Protein AF-A0A554RTR6-F1 (afdb_monomer_lite)

InterPro domains:
  IPR002724 Pyruvoyl-dependent arginine decarboxylase [PF01862] (98-242)
  IPR002724 Pyruvoyl-dependent arginine decarboxylase [SFLDG01170] (98-243)
  IPR016104 Pyruvoyl-dependent histidine/arginine decarboxylase [SSF56271] (100-241)
  IPR016105 Pyruvoyl-dependent histidine/arginine decarboxylase, 3-layer sandwich domain [G3DSA:3.50.20.10] (92-244)

Foldseek 3Di:
DDDDDDDDDDDDDPDDDPDDDPDDDDDDDDDDDDDDDDDDDDDDDDDDDDDDDDDDDDDDDDDDDDDDDDDDDDDPDDPPPPPPDPPPPPDPPPAFEKEKEKFKAFDQDQVRRVLRRCVQQLRNQEDEDADDWWFDARHHYYHDSDHDPDDRHWHWYKHKAKFKDFDAFFKKKKKKKKFADNHHGIGIDIDIDRDPVVNVVCRVVVRVVVCVVVVHDRDDMDMDMDMDGDHPTMMMIMIMITGDTGGPPDPPD

pLDDT: mean 73.47, std 29.2, range [25.59, 98.88]

Structure (mmCIF, N/CA/C/O backbone):
data_AF-A0A554RTR6-F1
#
_entry.id   AF-A0A554RTR6-F1
#
loop_
_atom_site.group_PDB
_atom_site.id
_atom_site.type_symbol
_atom_site.label_atom_id
_atom_site.label_alt_id
_atom_site.label_comp_id
_atom_site.label_asym_id
_atom_site.label_entity_id
_atom_site.label_seq_id
_atom_site.pdbx_PDB_ins_code
_atom_site.Cartn_x
_atom_site.Cartn_y
_atom_site.Cartn_z
_atom_site.occupancy
_atom_site.B_iso_or_equiv
_atom_site.auth_seq_id
_atom_site.auth_comp_id
_atom_site.auth_asym_id
_atom_site.auth_atom_id
_atom_site.pdbx_PDB_model_num
ATOM 1 N N . MET A 1 1 ? -5.888 40.098 37.944 1.00 41.03 1 MET A N 1
ATOM 2 C CA . MET A 1 1 ? -5.646 40.123 36.483 1.00 41.03 1 MET A CA 1
ATOM 3 C C . MET A 1 1 ? -4.413 39.282 36.191 1.00 41.03 1 MET A C 1
ATOM 5 O O . MET A 1 1 ? -3.303 39.773 36.325 1.00 41.03 1 MET A O 1
ATOM 9 N N . THR A 1 2 ? -4.596 38.010 35.855 1.00 37.06 2 THR A N 1
ATOM 10 C CA . THR A 1 2 ? -3.507 37.052 35.604 1.00 37.06 2 THR A CA 1
ATOM 11 C C . THR A 1 2 ? -3.731 36.467 34.213 1.00 37.06 2 THR A C 1
ATOM 13 O O . THR A 1 2 ? -4.733 35.801 33.975 1.00 37.06 2 THR A O 1
ATOM 16 N N . ARG A 1 3 ? -2.851 36.805 33.262 1.00 37.75 3 ARG A N 1
ATOM 17 C CA . ARG A 1 3 ? -2.905 36.328 31.871 1.00 37.75 3 ARG A CA 1
ATOM 18 C C . ARG A 1 3 ? -2.221 34.959 31.770 1.00 37.75 3 ARG A C 1
ATOM 20 O O . ARG A 1 3 ? -1.052 34.843 32.121 1.00 37.75 3 ARG A O 1
ATOM 27 N N . GLN A 1 4 ? -2.935 33.954 31.265 1.00 40.50 4 GLN A N 1
ATOM 28 C CA . GLN A 1 4 ? -2.358 32.702 30.754 1.00 40.50 4 GLN A CA 1
ATOM 29 C C . GLN A 1 4 ? -1.623 32.951 29.424 1.00 40.50 4 GLN A C 1
ATOM 31 O O . GLN A 1 4 ? -2.089 33.776 28.632 1.00 40.50 4 GLN A O 1
ATOM 36 N N . PRO A 1 5 ? -0.541 32.216 29.107 1.00 45.12 5 PRO A N 1
ATOM 37 C CA . PRO A 1 5 ? -0.027 32.153 27.749 1.00 45.12 5 PRO A CA 1
ATOM 38 C C . PRO A 1 5 ? -0.692 31.011 26.962 1.00 45.12 5 PRO A C 1
ATOM 40 O O . PRO A 1 5 ? -0.840 29.890 27.445 1.00 45.12 5 PRO A O 1
ATOM 43 N N . ALA A 1 6 ? -1.079 31.323 25.726 1.00 37.66 6 ALA A N 1
ATOM 44 C CA . ALA A 1 6 ? -1.647 30.399 24.754 1.00 37.66 6 ALA A CA 1
ATOM 45 C C . ALA A 1 6 ? -0.601 29.384 24.256 1.00 37.66 6 ALA A C 1
ATOM 47 O O . ALA A 1 6 ? 0.499 29.764 23.844 1.00 37.66 6 ALA A O 1
ATOM 48 N N . SER A 1 7 ? -0.957 28.098 24.247 1.00 37.44 7 SER A N 1
ATOM 49 C CA . SER A 1 7 ? -0.169 27.034 23.628 1.00 37.44 7 SER A CA 1
ATOM 50 C C . SER A 1 7 ? -0.349 27.060 22.105 1.00 37.44 7 SER A C 1
ATOM 52 O O . SER A 1 7 ? -1.454 26.975 21.573 1.00 37.44 7 SER A O 1
ATOM 54 N N . ARG A 1 8 ? 0.760 27.203 21.373 1.00 37.41 8 ARG A N 1
ATOM 55 C CA . ARG A 1 8 ? 0.796 27.058 19.912 1.00 37.41 8 ARG A CA 1
ATOM 56 C C . ARG A 1 8 ? 0.922 25.577 19.560 1.00 37.41 8 ARG A C 1
ATOM 58 O O . ARG A 1 8 ? 1.978 24.987 19.770 1.00 37.41 8 ARG A O 1
ATOM 65 N N . VAL A 1 9 ? -0.128 25.003 18.980 1.00 32.75 9 VAL A N 1
ATOM 66 C CA . VAL A 1 9 ? -0.069 23.701 18.303 1.00 32.75 9 VAL A CA 1
ATOM 67 C C . VAL A 1 9 ? 0.748 23.873 17.019 1.00 32.75 9 VAL A C 1
ATOM 69 O O . VAL A 1 9 ? 0.386 24.662 16.147 1.00 32.75 9 VAL A O 1
ATOM 72 N N . ARG A 1 10 ? 1.886 23.178 16.909 1.00 30.97 10 ARG A N 1
ATOM 73 C CA . ARG A 1 10 ? 2.650 23.075 15.658 1.00 30.97 10 ARG A CA 1
ATOM 74 C C . ARG A 1 10 ? 2.125 21.877 14.870 1.00 30.97 10 ARG A C 1
ATOM 76 O O . ARG A 1 10 ? 2.215 20.751 15.346 1.00 30.97 10 ARG A O 1
ATOM 83 N N . ALA A 1 11 ? 1.602 22.130 13.674 1.00 28.67 11 ALA A N 1
ATOM 84 C CA . ALA A 1 11 ? 1.279 21.089 12.708 1.00 28.67 11 ALA A CA 1
ATOM 85 C C . ALA A 1 11 ? 2.569 20.367 12.278 1.00 28.67 11 ALA A C 1
ATOM 87 O O . ALA A 1 11 ? 3.514 20.999 11.801 1.00 28.67 11 ALA A O 1
ATOM 88 N N . ILE A 1 12 ? 2.615 19.050 12.478 1.00 30.28 12 ILE A N 1
ATOM 89 C CA . ILE A 1 12 ? 3.683 18.179 11.983 1.00 30.28 12 ILE A CA 1
ATOM 90 C C . ILE A 1 12 ? 3.339 17.847 10.529 1.00 30.28 12 ILE A C 1
ATOM 92 O O . ILE A 1 12 ? 2.391 17.118 10.257 1.00 30.28 12 ILE A O 1
ATOM 96 N N . SER A 1 13 ? 4.084 18.429 9.591 1.00 25.59 13 SER A N 1
ATOM 97 C CA . SER A 1 13 ? 4.008 18.086 8.170 1.00 25.59 13 SER A CA 1
ATOM 98 C C . SER A 1 13 ? 4.818 16.809 7.931 1.00 25.59 13 SER A C 1
ATOM 100 O O . SER A 1 13 ? 6.044 16.824 8.040 1.00 25.59 13 SER A O 1
ATOM 102 N N . VAL A 1 14 ? 4.137 15.704 7.619 1.00 31.41 14 VAL A N 1
ATOM 103 C CA . VAL A 1 14 ? 4.771 14.491 7.086 1.00 31.41 14 VAL A CA 1
ATOM 104 C C . VAL A 1 14 ? 5.011 14.743 5.597 1.00 31.41 14 VAL A C 1
ATOM 106 O O . VAL A 1 14 ? 4.093 14.675 4.785 1.00 31.41 14 VAL A O 1
ATOM 109 N N . ARG A 1 15 ? 6.235 15.141 5.236 1.00 30.83 15 ARG A N 1
ATOM 110 C CA . ARG A 1 15 ? 6.656 15.239 3.832 1.00 30.83 15 ARG A CA 1
ATOM 111 C C . ARG A 1 15 ? 6.938 13.834 3.304 1.00 30.83 15 ARG A C 1
ATOM 113 O O . ARG A 1 15 ? 7.879 13.198 3.774 1.00 30.83 15 ARG A O 1
ATOM 120 N N . ALA A 1 16 ? 6.180 13.412 2.292 1.00 31.70 16 ALA A N 1
ATOM 121 C CA . ALA A 1 16 ? 6.563 12.331 1.393 1.00 31.70 16 ALA A CA 1
ATOM 122 C C . ALA A 1 16 ? 7.949 12.647 0.809 1.00 31.70 16 ALA A C 1
ATOM 124 O O . ALA A 1 16 ? 8.157 13.694 0.188 1.00 31.70 16 ALA A O 1
ATOM 125 N N . ARG A 1 17 ? 8.924 11.781 1.082 1.00 34.00 17 ARG A N 1
ATOM 126 C CA . ARG A 1 17 ? 10.302 11.935 0.620 1.00 34.00 17 ARG A CA 1
ATOM 127 C C . ARG A 1 17 ? 10.482 11.074 -0.626 1.00 34.00 17 ARG A C 1
ATOM 129 O O . ARG A 1 17 ? 10.994 9.970 -0.553 1.00 34.00 17 ARG A O 1
ATOM 136 N N . MET A 1 18 ? 10.046 11.603 -1.762 1.00 40.12 18 MET A N 1
ATOM 137 C CA . MET A 1 18 ? 10.433 11.105 -3.078 1.00 40.12 18 MET A CA 1
ATOM 138 C C . MET A 1 18 ? 11.690 11.881 -3.494 1.00 40.12 18 MET A C 1
ATOM 140 O O . MET A 1 18 ? 11.571 13.019 -3.932 1.00 40.12 18 MET A O 1
ATOM 144 N N . LEU A 1 19 ? 12.885 11.324 -3.261 1.00 34.75 19 LEU A N 1
ATOM 145 C CA . LEU A 1 19 ? 14.144 11.799 -3.854 1.00 34.75 19 LEU A CA 1
ATOM 146 C C . LEU A 1 19 ? 15.130 10.630 -4.009 1.00 34.75 19 LEU A C 1
ATOM 148 O O . LEU A 1 19 ? 15.639 10.104 -3.022 1.00 34.75 19 LEU A O 1
ATOM 152 N N . GLU A 1 20 ? 15.337 10.269 -5.275 1.00 38.53 20 GLU A N 1
ATOM 153 C CA . GLU A 1 20 ? 16.545 9.756 -5.936 1.00 38.53 20 GLU A CA 1
ATOM 154 C C . GLU A 1 20 ? 17.729 9.342 -5.039 1.00 38.53 20 GLU A C 1
ATOM 156 O O . GLU A 1 20 ? 18.370 10.174 -4.393 1.00 38.53 20 GLU A O 1
ATOM 161 N N . SER A 1 21 ? 18.120 8.066 -5.112 1.00 32.62 21 SER A N 1
ATOM 162 C CA . SER A 1 21 ? 19.440 7.602 -4.676 1.00 32.62 21 SER A CA 1
ATOM 163 C C . SER A 1 21 ? 20.258 7.109 -5.869 1.00 32.62 21 SER A C 1
ATOM 165 O O . SER A 1 21 ? 20.323 5.916 -6.154 1.00 32.62 21 SER A O 1
ATOM 167 N N . SER A 1 22 ? 20.937 8.040 -6.539 1.00 37.12 22 SER A N 1
ATOM 168 C CA . SER A 1 22 ? 22.108 7.729 -7.361 1.00 37.12 22 SER A CA 1
ATOM 169 C C . SER A 1 22 ? 23.261 7.355 -6.427 1.00 37.12 22 SER A C 1
ATOM 171 O O . SER A 1 22 ? 23.880 8.222 -5.808 1.00 37.12 22 SER A O 1
ATOM 173 N N . SER A 1 23 ? 23.539 6.061 -6.275 1.00 32.44 23 SER A N 1
ATOM 174 C C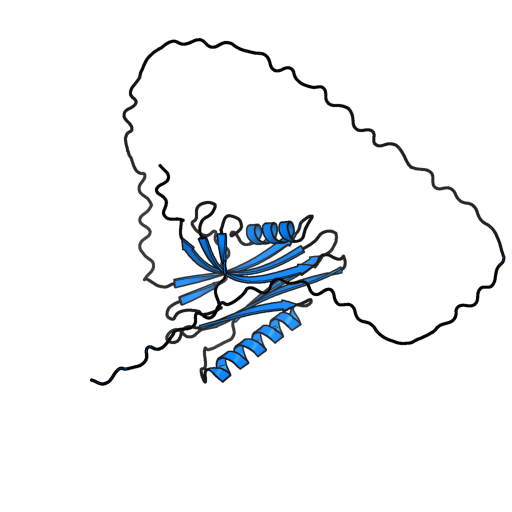A . SER A 1 23 ? 24.661 5.577 -5.470 1.00 32.44 23 SER A CA 1
ATOM 175 C C . SER A 1 23 ? 25.968 5.638 -6.264 1.00 32.44 23 SER A C 1
ATOM 177 O O . SER A 1 23 ? 26.305 4.735 -7.029 1.00 32.44 23 SER A O 1
ATOM 179 N N . THR A 1 24 ? 26.734 6.705 -6.050 1.00 34.12 24 THR A N 1
ATOM 180 C CA . THR A 1 24 ? 28.136 6.815 -6.469 1.00 34.12 24 THR A CA 1
ATOM 181 C C . THR A 1 24 ? 29.025 6.144 -5.419 1.00 34.12 24 THR A C 1
ATOM 183 O O . THR A 1 24 ? 29.451 6.782 -4.456 1.00 34.12 24 THR A O 1
ATOM 186 N N . THR A 1 25 ? 29.342 4.860 -5.587 1.00 33.16 25 THR A N 1
ATOM 187 C CA . THR A 1 25 ? 30.353 4.198 -4.747 1.00 33.16 25 THR A CA 1
ATOM 188 C C . THR A 1 25 ? 31.741 4.426 -5.337 1.00 33.16 25 THR A C 1
ATOM 190 O O . THR A 1 25 ? 32.136 3.836 -6.339 1.00 33.16 25 THR A O 1
ATOM 193 N N . ARG A 1 26 ? 32.501 5.308 -4.685 1.00 31.23 26 ARG A N 1
ATOM 194 C CA . ARG A 1 26 ? 33.927 5.540 -4.922 1.00 31.23 26 ARG A CA 1
ATOM 195 C C . ARG A 1 26 ? 34.727 4.536 -4.090 1.00 31.23 26 ARG A C 1
ATOM 197 O O . ARG A 1 26 ? 35.015 4.804 -2.928 1.00 31.23 26 ARG A O 1
ATOM 204 N N . ALA A 1 27 ? 35.105 3.404 -4.678 1.00 32.84 27 ALA A N 1
ATOM 205 C CA . ALA A 1 27 ? 36.120 2.520 -4.107 1.00 32.84 27 ALA A CA 1
ATOM 206 C C . ALA A 1 27 ? 37.500 2.868 -4.688 1.00 32.84 27 ALA A C 1
ATOM 208 O O . ALA A 1 27 ? 37.679 3.013 -5.897 1.00 32.84 27 ALA A O 1
ATOM 209 N N . ARG A 1 28 ? 38.466 3.074 -3.790 1.00 30.72 28 ARG A N 1
ATOM 210 C CA . ARG A 1 28 ? 39.882 3.296 -4.085 1.00 30.72 28 ARG A CA 1
ATOM 211 C C . ARG A 1 28 ? 40.561 1.964 -4.410 1.00 30.72 28 ARG A C 1
ATOM 213 O O . ARG A 1 28 ? 40.380 1.019 -3.660 1.00 30.72 28 ARG A O 1
ATOM 220 N N . GLY A 1 29 ? 41.444 2.004 -5.408 1.00 27.73 29 GLY A N 1
ATOM 221 C CA . GLY A 1 29 ? 42.688 1.232 -5.445 1.00 27.73 29 GLY A CA 1
ATOM 222 C C . GLY A 1 29 ? 42.581 -0.210 -5.925 1.00 27.73 29 GLY A C 1
ATOM 223 O O . GLY A 1 29 ? 42.389 -1.096 -5.115 1.00 27.73 29 GLY A O 1
ATOM 224 N N . ASP A 1 30 ? 42.815 -0.425 -7.220 1.00 30.55 30 ASP A N 1
ATOM 225 C CA . ASP A 1 30 ? 43.897 -1.315 -7.650 1.00 30.55 30 ASP A CA 1
ATOM 226 C C . ASP A 1 30 ? 44.304 -0.995 -9.092 1.00 30.55 30 ASP A C 1
ATOM 228 O O . ASP A 1 30 ? 43.507 -0.969 -10.029 1.00 30.55 30 ASP A O 1
ATOM 232 N N . VAL A 1 31 ? 45.583 -0.658 -9.244 1.00 30.30 31 VAL A N 1
ATOM 233 C CA . VAL A 1 31 ? 46.218 -0.298 -10.510 1.00 30.30 31 VAL A CA 1
ATOM 234 C C . VAL A 1 31 ? 46.720 -1.587 -11.150 1.00 30.30 31 VAL A C 1
ATOM 236 O O . VAL A 1 31 ? 47.841 -2.013 -10.885 1.00 30.30 31 VAL A O 1
ATOM 239 N N . ILE A 1 32 ? 45.920 -2.195 -12.025 1.00 31.55 32 ILE A N 1
ATOM 240 C CA . ILE A 1 32 ? 46.440 -3.195 -12.964 1.00 31.55 32 ILE A CA 1
ATOM 241 C C . ILE A 1 32 ? 46.859 -2.469 -14.242 1.00 31.55 32 ILE A C 1
ATOM 243 O O . ILE A 1 32 ? 46.044 -2.048 -15.062 1.00 31.55 32 ILE A O 1
ATOM 247 N N . ARG A 1 33 ? 48.177 -2.299 -14.383 1.00 30.86 33 ARG A N 1
ATOM 248 C CA . ARG A 1 33 ? 48.838 -1.890 -15.625 1.00 30.86 33 ARG A CA 1
ATOM 249 C C . ARG A 1 33 ? 48.637 -2.987 -16.673 1.00 30.86 33 ARG A C 1
ATOM 251 O O . ARG A 1 33 ? 49.228 -4.052 -16.535 1.00 30.86 33 ARG A O 1
ATOM 258 N N . TYR A 1 34 ? 47.905 -2.704 -17.747 1.00 29.95 34 TYR A N 1
ATOM 259 C CA . TYR A 1 34 ? 48.084 -3.438 -19.000 1.00 29.95 34 TYR A CA 1
ATOM 260 C C . TYR A 1 34 ? 49.020 -2.647 -19.908 1.00 29.95 34 TYR A C 1
ATOM 262 O O . TYR A 1 34 ? 48.714 -1.549 -20.374 1.00 29.95 34 TYR A O 1
ATOM 270 N N . LEU A 1 35 ? 50.213 -3.214 -20.074 1.00 33.25 35 LEU A N 1
ATOM 271 C CA . LEU A 1 35 ? 51.227 -2.785 -21.021 1.00 33.25 35 LEU A CA 1
ATOM 272 C C . LEU A 1 35 ? 50.689 -2.930 -22.448 1.00 33.25 35 LEU A C 1
ATOM 274 O O . LEU A 1 35 ? 50.055 -3.919 -22.805 1.00 33.25 35 LEU A O 1
ATOM 278 N N . ARG A 1 36 ? 50.963 -1.904 -23.248 1.00 30.52 36 ARG A N 1
ATOM 279 C CA . ARG A 1 36 ? 50.732 -1.846 -24.688 1.00 30.52 36 ARG A CA 1
ATOM 280 C C . ARG A 1 36 ? 51.870 -2.612 -25.367 1.00 30.52 36 ARG A C 1
ATOM 282 O O . ARG A 1 36 ? 53.020 -2.217 -25.195 1.00 30.52 36 ARG A O 1
ATOM 289 N N . ASP A 1 37 ? 51.554 -3.626 -26.163 1.00 32.06 37 ASP A N 1
ATOM 290 C CA . ASP A 1 37 ? 52.467 -4.173 -27.173 1.00 32.06 37 ASP A CA 1
ATOM 291 C C . ASP A 1 37 ? 51.738 -4.201 -28.531 1.00 32.06 37 ASP A C 1
ATOM 293 O O . ASP A 1 37 ? 50.618 -4.719 -28.602 1.00 32.06 37 ASP A O 1
ATOM 297 N N . PRO A 1 38 ? 52.278 -3.573 -29.594 1.00 41.41 38 PRO A N 1
ATOM 298 C CA . PRO A 1 38 ? 51.692 -3.606 -30.923 1.00 41.41 38 PRO A CA 1
ATOM 299 C C . PRO A 1 38 ? 52.341 -4.700 -31.782 1.00 41.41 38 PRO A C 1
ATOM 301 O O . PRO A 1 38 ? 53.558 -4.692 -31.939 1.00 41.41 38 PRO A O 1
ATOM 304 N N . ARG A 1 39 ? 51.530 -5.543 -32.445 1.00 32.34 39 ARG A N 1
ATOM 305 C CA . ARG A 1 39 ? 51.664 -5.996 -33.857 1.00 32.34 39 ARG A CA 1
ATOM 306 C C . ARG A 1 39 ? 50.855 -7.268 -34.137 1.00 32.34 39 ARG A C 1
ATOM 308 O O . ARG A 1 39 ? 50.647 -8.093 -33.259 1.00 32.34 39 ARG A O 1
ATOM 315 N N . SER A 1 40 ? 50.543 -7.424 -35.429 1.00 34.50 40 SER A N 1
ATOM 316 C CA . SER A 1 40 ? 49.820 -8.506 -36.127 1.00 34.50 40 SER A CA 1
ATOM 317 C C . SER A 1 40 ? 48.297 -8.461 -35.934 1.00 34.50 40 SER A C 1
ATOM 319 O O . SER A 1 40 ? 47.820 -8.329 -34.821 1.00 34.50 40 SER A O 1
ATOM 321 N N . GLY A 1 41 ? 47.449 -8.458 -36.961 1.00 28.89 41 GLY A N 1
ATOM 322 C CA . GLY A 1 41 ? 47.616 -8.840 -38.363 1.00 28.89 41 GLY A CA 1
ATOM 323 C C . GLY A 1 41 ? 46.530 -9.869 -38.691 1.00 28.89 41 GLY A C 1
ATOM 324 O O . GLY A 1 41 ? 46.484 -10.900 -38.039 1.00 28.89 41 GLY A O 1
ATOM 325 N N . ASP A 1 42 ? 45.691 -9.554 -39.681 1.00 31.42 42 ASP A N 1
ATOM 326 C CA . ASP A 1 42 ? 44.645 -10.381 -40.311 1.00 31.42 42 ASP A CA 1
ATOM 327 C C . ASP A 1 42 ? 43.384 -10.784 -39.521 1.00 31.42 42 ASP A C 1
ATOM 329 O O . ASP A 1 42 ? 43.380 -11.638 -38.642 1.00 31.42 42 ASP A O 1
ATOM 333 N N . SER A 1 43 ? 42.219 -10.313 -39.981 1.00 33.50 43 SER A N 1
ATOM 334 C CA . SER A 1 43 ? 41.447 -11.055 -40.997 1.00 33.50 43 SER A CA 1
ATOM 335 C C . SER A 1 43 ? 40.080 -10.411 -41.266 1.00 33.50 43 SER A C 1
ATOM 337 O O . SER A 1 43 ? 39.419 -9.840 -40.400 1.00 33.50 43 SER A O 1
ATOM 339 N N . ALA A 1 44 ? 39.674 -10.489 -42.529 1.00 33.59 44 ALA A N 1
ATOM 340 C CA . ALA A 1 44 ? 38.390 -10.055 -43.045 1.00 33.59 44 ALA A CA 1
ATOM 341 C C . ALA A 1 44 ? 37.230 -10.933 -42.548 1.00 33.59 44 ALA A C 1
ATOM 343 O O . ALA A 1 44 ? 37.345 -12.153 -42.530 1.00 33.59 44 ALA A O 1
ATOM 344 N N . SER A 1 45 ? 36.054 -10.342 -42.324 1.00 35.16 45 SER A N 1
ATOM 345 C CA . SER A 1 45 ? 34.802 -10.907 -42.847 1.00 35.16 45 SER A CA 1
ATOM 346 C C . SER A 1 45 ? 33.656 -9.895 -42.793 1.00 35.16 45 SER A C 1
ATOM 348 O O . SER A 1 45 ? 33.501 -9.094 -41.878 1.00 35.16 45 SER A O 1
ATOM 350 N N . ARG A 1 46 ? 32.885 -9.917 -43.877 1.00 32.78 46 ARG A N 1
ATOM 351 C CA . ARG A 1 46 ? 31.705 -9.106 -44.159 1.00 32.78 46 ARG A CA 1
ATOM 352 C C . ARG A 1 46 ? 30.541 -9.517 -43.254 1.00 32.78 46 ARG A C 1
ATOM 354 O O . ARG A 1 46 ? 30.271 -10.706 -43.133 1.00 32.78 46 ARG A O 1
ATOM 361 N N . CYS A 1 47 ? 29.730 -8.555 -42.822 1.00 27.97 47 CYS A N 1
ATOM 362 C CA . CYS A 1 47 ? 28.294 -8.789 -42.675 1.00 27.97 47 CYS A CA 1
ATOM 363 C C . CYS A 1 47 ? 27.522 -7.609 -43.270 1.00 27.97 47 CYS A C 1
ATOM 365 O O . CYS A 1 47 ? 27.485 -6.508 -42.729 1.00 27.97 47 CYS A O 1
ATOM 367 N N . ALA A 1 48 ? 26.960 -7.850 -44.452 1.00 32.38 48 ALA A N 1
ATOM 368 C CA . ALA A 1 48 ? 26.026 -6.968 -45.123 1.00 32.38 48 ALA A CA 1
ATOM 369 C C . ALA A 1 48 ? 24.608 -7.323 -44.668 1.00 32.38 48 ALA A C 1
ATOM 371 O O . ALA A 1 48 ? 24.177 -8.454 -44.902 1.00 32.38 48 ALA A O 1
ATOM 372 N N . ARG A 1 49 ? 23.893 -6.363 -44.064 1.00 33.88 49 ARG A N 1
ATOM 373 C CA . ARG A 1 49 ? 22.428 -6.190 -44.159 1.00 33.88 49 ARG A CA 1
ATOM 374 C C . ARG A 1 49 ? 21.965 -4.979 -43.332 1.00 33.88 49 ARG A C 1
ATOM 376 O O . ARG A 1 49 ? 21.412 -5.116 -42.252 1.00 33.88 49 ARG A O 1
ATOM 383 N N . CYS A 1 50 ? 22.146 -3.783 -43.889 1.00 27.92 50 CYS A N 1
ATOM 384 C CA . CYS A 1 50 ? 21.281 -2.639 -43.592 1.00 27.92 50 CYS A CA 1
ATOM 385 C C . CYS A 1 50 ? 20.378 -2.454 -44.813 1.00 27.92 50 CYS A C 1
ATOM 387 O O . CYS A 1 50 ? 20.826 -1.940 -45.835 1.00 27.92 50 CYS A O 1
ATOM 389 N N . SER A 1 51 ? 19.141 -2.947 -44.732 1.00 39.03 51 SER A N 1
ATOM 390 C CA . SER A 1 51 ? 18.106 -2.690 -45.734 1.00 39.03 51 SER A CA 1
ATOM 391 C C . SER A 1 51 ? 17.070 -1.742 -45.147 1.00 39.03 51 SER A C 1
ATOM 393 O O . SER A 1 51 ? 16.715 -1.831 -43.975 1.00 39.03 51 SER A O 1
ATOM 395 N N . ALA A 1 52 ? 16.670 -0.796 -45.983 1.00 35.56 52 ALA A N 1
ATOM 396 C CA . ALA A 1 52 ? 16.005 0.449 -45.666 1.00 35.56 52 ALA A CA 1
ATOM 397 C C . ALA A 1 52 ? 14.594 0.285 -45.081 1.00 35.56 52 ALA A C 1
ATOM 399 O O . ALA A 1 52 ? 13.746 -0.383 -45.669 1.00 35.56 52 ALA A O 1
ATOM 400 N N . TYR A 1 53 ? 14.310 1.007 -43.995 1.00 31.00 53 TYR A N 1
ATOM 401 C CA . TYR A 1 53 ? 12.947 1.347 -43.593 1.00 31.00 53 TYR A CA 1
ATOM 402 C C . TYR A 1 53 ? 12.631 2.766 -44.080 1.00 31.00 53 TYR A C 1
ATOM 404 O O . TYR A 1 53 ? 13.295 3.733 -43.703 1.00 31.00 53 TYR A O 1
ATOM 412 N N . ARG A 1 54 ? 11.640 2.877 -44.969 1.00 37.59 54 ARG A N 1
ATOM 413 C CA . ARG A 1 54 ? 11.169 4.122 -45.589 1.00 37.59 54 ARG A CA 1
ATOM 414 C C . ARG A 1 54 ? 9.710 4.313 -45.155 1.00 37.59 54 ARG A C 1
ATOM 416 O O . ARG A 1 54 ? 8.888 3.496 -45.558 1.00 37.59 54 ARG A O 1
ATOM 423 N N . PRO A 1 55 ? 9.351 5.326 -44.352 1.00 37.09 55 PRO A N 1
ATOM 424 C CA . PRO A 1 55 ? 7.946 5.565 -44.051 1.00 37.09 55 PRO A CA 1
ATOM 425 C C . PRO A 1 55 ? 7.282 6.336 -45.201 1.00 37.09 55 PRO A C 1
ATOM 427 O O . PRO A 1 55 ? 7.759 7.390 -45.632 1.00 37.09 55 PRO A O 1
ATOM 430 N N . GLU A 1 56 ? 6.183 5.783 -45.711 1.00 33.84 56 GLU A N 1
ATOM 431 C CA . GLU A 1 56 ? 5.323 6.401 -46.718 1.00 33.84 56 GLU A CA 1
ATOM 432 C C . GLU A 1 56 ? 4.596 7.629 -46.151 1.00 33.84 56 GLU A C 1
ATOM 434 O O . GLU A 1 56 ? 4.067 7.626 -45.037 1.00 33.84 56 GLU A O 1
ATOM 439 N N . ARG A 1 57 ? 4.564 8.700 -46.950 1.00 37.03 57 ARG A N 1
ATOM 440 C CA . ARG A 1 57 ? 3.807 9.927 -46.683 1.00 37.03 57 ARG A CA 1
ATOM 441 C C . ARG A 1 57 ? 2.312 9.625 -46.810 1.00 37.03 57 ARG A C 1
ATOM 443 O O . ARG A 1 57 ? 1.836 9.385 -47.916 1.00 37.03 57 ARG A O 1
ATOM 450 N N . ARG A 1 58 ? 1.556 9.694 -45.710 1.00 37.09 58 ARG A N 1
ATOM 451 C CA . ARG A 1 58 ? 0.087 9.739 -45.775 1.00 37.09 58 ARG A CA 1
ATOM 452 C C . ARG A 1 58 ? -0.368 11.115 -46.261 1.00 37.09 58 ARG A C 1
ATOM 454 O O . ARG A 1 58 ? 0.034 12.141 -45.716 1.00 37.09 58 ARG A O 1
ATOM 461 N N . ALA A 1 59 ? -1.181 11.100 -47.313 1.00 35.53 59 ALA A N 1
ATOM 462 C CA . ALA A 1 59 ? -1.818 12.261 -47.912 1.00 35.53 59 ALA A CA 1
ATOM 463 C C . ALA A 1 59 ? -2.857 12.888 -46.965 1.00 35.53 59 ALA A C 1
ATOM 465 O O . ALA A 1 59 ? -3.543 12.186 -46.223 1.00 35.53 59 ALA A O 1
ATOM 466 N N . ALA A 1 60 ? -2.958 14.217 -47.010 1.00 36.41 60 ALA A N 1
ATOM 467 C CA . ALA A 1 60 ? -3.966 14.997 -46.305 1.00 36.41 60 ALA A CA 1
ATOM 468 C C . ALA A 1 60 ? -5.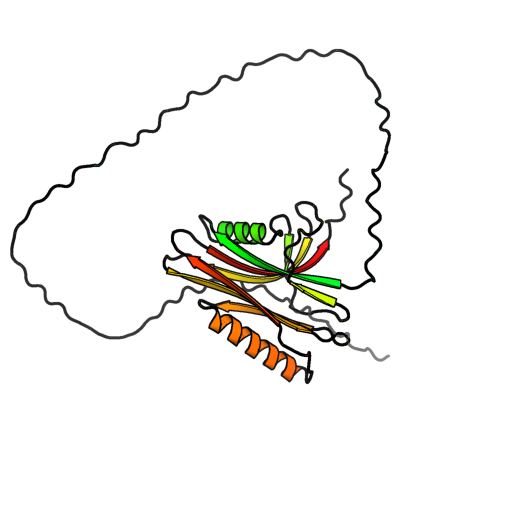359 14.775 -46.921 1.00 36.41 60 ALA A C 1
ATOM 470 O O . ALA A 1 60 ? -5.511 14.796 -48.142 1.00 36.41 60 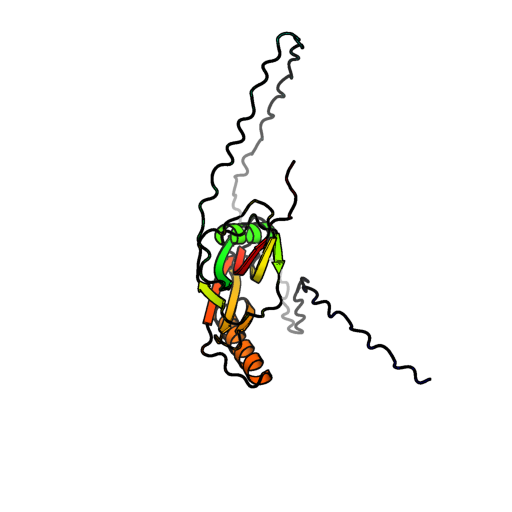ALA A O 1
ATOM 471 N N . VAL A 1 61 ? -6.366 14.585 -46.069 1.00 41.12 61 VAL A N 1
ATOM 472 C CA . VAL A 1 61 ? -7.785 14.517 -46.451 1.00 41.12 61 VAL A CA 1
ATOM 473 C C . VAL A 1 61 ? -8.351 15.945 -46.468 1.00 41.12 61 VAL A C 1
ATOM 475 O O . VAL A 1 61 ? -8.109 16.682 -45.508 1.00 41.12 61 VAL A O 1
ATOM 478 N N . PRO A 1 62 ? -9.076 16.377 -47.517 1.00 36.66 62 PRO A N 1
ATOM 479 C CA . PRO A 1 62 ? -9.668 17.708 -47.555 1.00 36.66 62 PRO A CA 1
ATOM 480 C C . PRO A 1 62 ? -10.920 17.777 -46.666 1.00 36.66 62 PRO A C 1
ATOM 482 O O . PRO A 1 62 ? -11.738 16.860 -46.643 1.00 36.66 62 PRO A O 1
ATOM 485 N N . LEU A 1 63 ? -11.059 18.880 -45.927 1.00 35.75 63 LEU A N 1
ATOM 486 C CA . LEU A 1 63 ? -12.263 19.212 -45.166 1.00 35.75 63 LEU A CA 1
ATOM 487 C C . LEU A 1 63 ? -13.278 19.877 -46.101 1.00 35.75 63 LEU A C 1
ATOM 489 O O . LEU A 1 63 ? -13.143 21.062 -46.417 1.00 35.75 63 LEU A O 1
ATOM 493 N N . ASP A 1 64 ? -14.295 19.128 -46.516 1.00 35.50 64 ASP A N 1
ATOM 494 C CA . ASP A 1 64 ? -15.446 19.696 -47.209 1.00 35.50 64 ASP A CA 1
ATOM 495 C C . ASP A 1 64 ? -16.361 20.442 -46.233 1.00 35.50 64 ASP A C 1
ATOM 497 O O . ASP A 1 64 ? -16.792 19.937 -45.193 1.00 35.50 64 ASP A O 1
ATOM 501 N N . ARG A 1 65 ? -16.653 21.692 -46.599 1.00 41.75 65 ARG A N 1
ATOM 502 C CA . ARG A 1 65 ? -17.672 22.541 -45.983 1.00 41.75 65 ARG A CA 1
ATOM 503 C C . ARG A 1 65 ? -19.052 22.008 -46.358 1.00 41.75 65 ARG A C 1
ATOM 505 O O . ARG A 1 65 ? -19.371 21.949 -47.541 1.00 41.75 65 ARG A O 1
ATOM 512 N N . VAL A 1 66 ? -19.904 21.755 -45.367 1.00 38.31 66 VAL A N 1
ATOM 513 C CA . VAL A 1 66 ? -21.349 21.610 -45.588 1.00 38.31 66 VAL A CA 1
ATOM 514 C C . VAL A 1 66 ? -22.102 22.618 -44.727 1.00 38.31 66 VAL A C 1
ATOM 516 O O . VAL A 1 66 ? -21.804 22.834 -43.553 1.00 38.31 66 VAL A O 1
ATOM 519 N N . ALA A 1 67 ? -23.023 23.294 -45.405 1.00 37.97 67 ALA A N 1
ATOM 520 C CA . ALA A 1 67 ? -23.769 24.462 -44.988 1.00 37.97 67 ALA A CA 1
ATOM 521 C C . ALA A 1 67 ? -24.770 24.188 -43.857 1.00 37.97 67 ALA A C 1
ATOM 523 O O . ALA A 1 67 ? -25.283 23.085 -43.687 1.00 37.97 67 ALA A O 1
ATOM 524 N N . HIS A 1 68 ? -25.068 25.251 -43.111 1.00 34.72 68 HIS A N 1
ATOM 525 C CA . HIS A 1 68 ? -26.214 25.328 -42.216 1.00 34.72 68 HIS A CA 1
ATOM 526 C C . HIS A 1 68 ? -27.521 25.312 -43.009 1.00 34.72 68 HIS A C 1
ATOM 528 O O . HIS A 1 68 ? -27.720 26.174 -43.863 1.00 34.72 68 HIS A O 1
ATOM 534 N N . ASP A 1 69 ? -28.440 24.430 -42.622 1.00 36.44 69 ASP A N 1
ATOM 535 C CA . ASP A 1 69 ? -29.867 24.672 -42.791 1.00 36.44 69 ASP A CA 1
ATOM 536 C C . ASP A 1 69 ? -30.541 24.678 -41.414 1.00 36.44 69 ASP A C 1
ATOM 538 O O . ASP A 1 69 ? -30.343 23.794 -40.577 1.00 36.44 69 ASP A O 1
ATOM 542 N N . LYS A 1 70 ? -31.276 25.759 -41.167 1.00 39.00 70 LYS A N 1
ATOM 543 C CA . LYS A 1 70 ? -32.056 26.023 -39.965 1.00 39.00 70 LYS A CA 1
ATOM 544 C C . LYS A 1 70 ? -33.506 25.787 -40.342 1.00 39.00 70 LYS A C 1
ATOM 546 O O . LYS A 1 70 ? -34.072 26.646 -40.998 1.00 39.00 70 LYS A O 1
ATOM 551 N N . THR A 1 71 ? -34.146 24.738 -39.839 1.00 33.84 71 THR A N 1
ATOM 552 C CA . THR A 1 71 ? -35.591 24.768 -39.562 1.00 33.84 71 THR A CA 1
ATOM 553 C C . THR A 1 71 ? -36.040 23.562 -38.735 1.00 33.84 71 THR A C 1
ATOM 555 O O . THR A 1 71 ? -35.445 22.494 -38.773 1.00 33.84 71 THR A O 1
ATOM 558 N N . ALA A 1 72 ? -37.154 23.781 -38.030 1.00 34.50 72 ALA A N 1
ATOM 559 C CA . ALA A 1 72 ? -38.073 22.805 -37.443 1.00 34.50 72 ALA A CA 1
ATOM 560 C C . ALA A 1 72 ? -37.882 22.397 -35.965 1.00 34.50 72 ALA A C 1
ATOM 562 O O . ALA A 1 72 ? -37.355 21.353 -35.609 1.00 34.50 72 ALA A O 1
ATOM 563 N N . SER A 1 73 ? -38.562 23.199 -35.141 1.00 35.62 73 SER A N 1
ATOM 564 C CA . SER A 1 73 ? -39.670 22.754 -34.283 1.00 35.62 73 SER A CA 1
ATOM 565 C C . SER A 1 73 ? -39.342 22.089 -32.943 1.00 35.62 73 SER A C 1
ATOM 567 O O . SER A 1 73 ? -38.923 20.941 -32.825 1.00 35.62 73 SER A O 1
ATOM 569 N N . ALA A 1 74 ? -39.664 22.853 -31.900 1.00 48.78 74 ALA A N 1
ATOM 570 C CA . ALA A 1 74 ? -39.668 22.463 -30.508 1.00 48.78 74 ALA A CA 1
ATOM 571 C C . ALA A 1 74 ? -40.596 21.265 -30.239 1.00 48.78 74 ALA A C 1
ATOM 573 O O . ALA A 1 74 ? -41.818 21.358 -30.360 1.00 48.78 74 ALA A O 1
ATOM 574 N N . ARG A 1 75 ? -40.023 20.174 -29.726 1.00 38.88 75 ARG A N 1
ATOM 575 C CA . ARG A 1 75 ? -40.741 19.200 -28.897 1.00 38.88 75 ARG A CA 1
ATOM 576 C C . ARG A 1 75 ? -40.144 19.222 -27.496 1.00 38.88 75 ARG A C 1
ATOM 578 O O . ARG A 1 75 ? -39.033 18.756 -27.272 1.00 38.88 75 ARG A O 1
ATOM 585 N N . ARG A 1 76 ? -40.900 19.771 -26.538 1.00 43.62 76 ARG A N 1
ATOM 586 C CA . ARG A 1 76 ? -40.634 19.605 -25.103 1.00 43.62 76 ARG A CA 1
ATOM 587 C C . ARG A 1 76 ? -40.787 18.124 -24.758 1.00 43.62 76 ARG A C 1
ATOM 589 O O . ARG A 1 76 ? -41.901 17.646 -24.560 1.00 43.62 76 ARG A O 1
ATOM 596 N N . VAL A 1 77 ? -39.672 17.409 -24.674 1.00 39.78 77 VAL A N 1
ATOM 597 C CA . VAL A 1 77 ? -39.619 16.109 -24.004 1.00 39.78 77 VAL A CA 1
ATOM 598 C C . VAL A 1 77 ? -39.716 16.392 -22.507 1.00 39.78 77 VAL A C 1
ATOM 600 O O . VAL A 1 77 ? -38.854 17.057 -21.932 1.00 39.78 77 VAL A O 1
ATOM 603 N N . ARG A 1 78 ? -40.811 15.958 -21.878 1.00 41.34 78 ARG A N 1
ATOM 604 C CA . ARG A 1 78 ? -40.928 15.961 -20.418 1.00 41.34 78 ARG A CA 1
ATOM 605 C C . ARG A 1 78 ? -39.819 15.059 -19.877 1.00 41.34 78 ARG A C 1
ATOM 607 O O . ARG A 1 78 ? -39.810 13.867 -20.163 1.00 41.34 78 ARG A O 1
ATOM 614 N N . ARG A 1 79 ? -38.868 15.648 -19.149 1.00 40.47 79 ARG A N 1
ATOM 615 C CA . ARG A 1 79 ? -37.809 14.930 -18.435 1.00 40.47 79 ARG A CA 1
ATOM 616 C C . ARG A 1 79 ? -38.487 14.189 -17.283 1.00 40.47 79 ARG A C 1
ATOM 618 O O . ARG A 1 79 ? -38.770 14.776 -16.244 1.00 40.47 79 ARG A O 1
ATOM 625 N N . ASP A 1 80 ? -38.852 12.940 -17.528 1.00 37.12 80 ASP A N 1
ATOM 626 C CA . ASP A 1 80 ? -39.356 12.046 -16.498 1.00 37.12 80 ASP A CA 1
ATOM 627 C C . ASP A 1 80 ? -38.167 11.699 -15.597 1.00 37.12 80 ASP A C 1
ATOM 629 O O . ASP A 1 80 ? -37.284 10.926 -15.969 1.00 37.12 80 ASP A O 1
ATOM 633 N N . ALA A 1 81 ? -38.074 12.388 -14.459 1.00 45.38 81 ALA A N 1
ATOM 634 C CA . ALA A 1 81 ? -37.029 12.218 -13.461 1.00 45.38 81 ALA A CA 1
ATOM 635 C C . ALA A 1 81 ? -37.248 10.905 -12.698 1.00 45.38 81 ALA A C 1
ATOM 637 O O . ALA A 1 81 ? -37.512 10.896 -11.499 1.00 45.38 81 ALA A O 1
ATOM 638 N N . ARG A 1 82 ? -37.137 9.773 -13.394 1.00 42.84 82 ARG A N 1
ATOM 639 C CA . ARG A 1 82 ? -36.971 8.476 -12.745 1.00 42.84 82 ARG A CA 1
ATOM 640 C C . ARG A 1 82 ? -35.498 8.313 -12.412 1.00 42.84 82 ARG A C 1
ATOM 642 O O . ARG A 1 82 ? -34.715 7.777 -13.185 1.00 42.84 82 ARG A O 1
ATOM 649 N N . ARG A 1 83 ? -35.131 8.858 -11.250 1.00 45.38 83 ARG A N 1
ATOM 650 C CA . ARG A 1 83 ? -33.917 8.494 -10.520 1.00 45.38 83 ARG A CA 1
ATOM 651 C C . ARG A 1 83 ? -33.982 6.973 -10.350 1.00 45.38 83 ARG A C 1
ATOM 653 O O . ARG A 1 83 ? -34.855 6.494 -9.629 1.00 45.38 83 ARG A O 1
ATOM 660 N N . SER A 1 84 ? -33.162 6.224 -11.090 1.00 39.19 84 SER A N 1
ATOM 661 C CA . SER A 1 84 ? -33.044 4.779 -10.876 1.00 39.19 84 SER A CA 1
ATOM 662 C C . SER A 1 84 ? -32.758 4.544 -9.392 1.00 39.19 84 SER A C 1
ATOM 664 O O . SER A 1 84 ? -31.952 5.295 -8.829 1.00 39.19 84 SER A O 1
ATOM 666 N N . PRO A 1 85 ? -33.415 3.574 -8.735 1.00 40.59 85 PRO A N 1
ATOM 667 C CA . PRO A 1 85 ? -33.118 3.289 -7.345 1.00 40.59 85 PRO A CA 1
ATOM 668 C C . PRO A 1 85 ? -31.672 2.811 -7.301 1.00 40.59 85 PRO A C 1
ATOM 670 O O . PRO A 1 85 ? -31.332 1.797 -7.910 1.00 40.59 85 PRO A O 1
ATOM 673 N N . VAL A 1 86 ? -30.816 3.574 -6.624 1.00 47.62 86 VAL A N 1
ATOM 674 C CA . VAL A 1 86 ? -29.551 3.035 -6.128 1.00 47.62 86 VAL A CA 1
ATOM 675 C C . VAL A 1 86 ? -29.958 1.817 -5.295 1.00 47.62 86 VAL A C 1
ATOM 677 O O . VAL A 1 86 ? -30.858 1.974 -4.462 1.00 47.62 86 VAL A O 1
ATOM 680 N N . PRO A 1 87 ? -29.431 0.610 -5.566 1.00 39.56 87 PRO A N 1
ATOM 681 C CA . PRO A 1 87 ? -29.759 -0.541 -4.745 1.00 39.56 87 PRO A CA 1
ATOM 682 C C . PRO A 1 87 ? -29.447 -0.176 -3.297 1.00 39.56 87 PRO A C 1
ATOM 684 O O . PRO A 1 87 ? -28.375 0.352 -3.002 1.00 39.56 87 PRO A O 1
ATOM 687 N N . ASP A 1 88 ? -30.437 -0.378 -2.435 1.00 39.09 88 ASP A N 1
ATOM 688 C CA . ASP A 1 88 ? -30.328 -0.194 -0.997 1.00 39.09 88 ASP A CA 1
ATOM 689 C C . ASP A 1 88 ? -29.313 -1.214 -0.473 1.00 39.09 88 ASP A C 1
ATOM 691 O O . ASP A 1 88 ? -29.646 -2.360 -0.168 1.00 39.09 88 ASP A O 1
ATOM 695 N N . VAL A 1 89 ? -28.037 -0.828 -0.487 1.00 47.09 89 VAL A N 1
ATOM 696 C CA . VAL A 1 89 ? -26.976 -1.563 0.188 1.00 47.09 89 VAL A CA 1
ATOM 697 C C . VAL A 1 89 ? -27.203 -1.310 1.669 1.00 47.09 89 VAL A C 1
ATOM 699 O O . VAL A 1 89 ? -26.856 -0.254 2.195 1.00 47.09 89 VAL A O 1
ATOM 702 N N . GLN A 1 90 ? -27.860 -2.270 2.315 1.00 39.38 90 GLN A N 1
ATOM 703 C CA . GLN A 1 90 ? -27.986 -2.327 3.766 1.00 39.38 90 GLN A CA 1
ATOM 704 C C . GLN A 1 90 ? -26.581 -2.126 4.368 1.00 39.38 90 GLN A C 1
ATOM 706 O O . GLN A 1 90 ? -25.654 -2.811 3.925 1.00 39.38 90 GLN A O 1
ATOM 711 N N . PRO A 1 91 ? -26.379 -1.178 5.302 1.00 45.25 91 PRO A N 1
ATOM 712 C CA . PRO A 1 91 ? -25.059 -0.917 5.851 1.00 45.25 91 PRO A CA 1
ATOM 713 C C . PRO A 1 91 ? -24.590 -2.159 6.607 1.00 45.25 91 PRO A C 1
ATOM 715 O O . PRO A 1 91 ? -25.146 -2.504 7.649 1.00 45.25 91 PRO A O 1
ATOM 718 N N . ASP A 1 92 ? -23.572 -2.820 6.057 1.00 54.69 92 ASP A N 1
ATOM 719 C CA . ASP A 1 92 ? -22.672 -3.692 6.809 1.00 54.69 92 ASP A CA 1
ATOM 720 C C . ASP A 1 92 ? -22.294 -2.951 8.099 1.00 54.69 92 ASP A C 1
ATOM 722 O O . ASP A 1 92 ? -22.039 -1.749 8.033 1.00 54.69 92 ASP A O 1
ATOM 726 N N . GLU A 1 93 ? -22.395 -3.600 9.258 1.00 54.25 93 GLU A N 1
ATOM 727 C CA . GLU A 1 93 ? -22.537 -2.995 10.591 1.00 54.25 93 GLU A CA 1
ATOM 728 C C . GLU A 1 93 ? -21.423 -1.990 10.974 1.00 54.25 93 GLU A C 1
ATOM 730 O O . GLU A 1 93 ? -20.609 -2.255 11.844 1.00 54.25 93 GLU A O 1
ATOM 735 N N . GLY A 1 94 ? -21.359 -0.803 10.368 1.00 65.00 94 GLY A N 1
ATOM 736 C CA . GLY A 1 94 ? -20.495 0.320 10.750 1.00 65.00 94 GLY A CA 1
ATOM 737 C C . GLY A 1 94 ? -18.986 0.047 10.863 1.00 65.00 94 GLY A C 1
ATOM 738 O O . GLY A 1 94 ? -18.280 0.918 11.375 1.00 65.00 94 GLY A O 1
ATOM 739 N N . ARG A 1 95 ? -18.479 -1.119 10.436 1.00 84.81 95 ARG A N 1
ATOM 740 C CA . ARG A 1 95 ? -17.054 -1.470 10.506 1.00 84.81 95 ARG A CA 1
ATOM 741 C C . ARG A 1 95 ? -16.323 -0.906 9.299 1.00 84.81 95 ARG A C 1
ATOM 743 O O . ARG A 1 95 ? -16.810 -0.943 8.170 1.00 84.81 95 ARG A O 1
ATOM 750 N N . LEU A 1 96 ? -15.132 -0.371 9.543 1.00 93.38 96 LEU A N 1
ATOM 751 C CA . LEU A 1 96 ? -14.243 0.007 8.455 1.00 93.38 96 LEU A CA 1
ATOM 752 C C . LEU A 1 96 ? -13.692 -1.277 7.834 1.00 93.38 96 LEU A C 1
ATOM 754 O O . LEU A 1 96 ? -13.124 -2.100 8.545 1.00 93.38 96 LEU A O 1
ATOM 758 N N . ARG A 1 97 ? -13.816 -1.439 6.519 1.00 95.38 97 ARG A N 1
ATOM 759 C CA . ARG A 1 97 ? -13.169 -2.532 5.787 1.00 95.38 97 ARG A CA 1
ATOM 760 C C . ARG A 1 97 ? -11.965 -1.989 5.035 1.00 95.38 97 ARG A C 1
ATOM 762 O O . ARG A 1 97 ? -12.128 -1.218 4.093 1.00 95.38 97 ARG A O 1
ATOM 769 N N . ILE A 1 98 ? -10.769 -2.407 5.437 1.00 97.62 98 ILE A N 1
ATOM 770 C CA . ILE A 1 98 ? -9.530 -2.112 4.720 1.00 97.62 98 ILE A CA 1
ATOM 771 C C . ILE A 1 98 ? -9.197 -3.303 3.831 1.00 97.62 98 ILE A C 1
ATOM 773 O O . ILE A 1 98 ? -8.933 -4.395 4.334 1.00 97.62 98 ILE A O 1
ATOM 777 N N . THR A 1 99 ? -9.164 -3.094 2.513 1.00 97.88 99 THR A N 1
ATOM 778 C CA . THR A 1 99 ? -8.720 -4.147 1.585 1.00 97.88 99 THR A CA 1
ATOM 779 C C . THR A 1 99 ? -7.260 -3.952 1.207 1.00 97.88 99 THR A C 1
ATOM 781 O O . THR A 1 99 ? -6.857 -2.861 0.790 1.00 97.88 99 THR A O 1
ATOM 784 N N . VAL A 1 100 ? -6.468 -5.007 1.368 1.00 98.44 100 VAL A N 1
ATOM 785 C CA . VAL A 1 100 ? -5.051 -5.064 1.012 1.00 98.44 100 VAL A CA 1
ATOM 786 C C . VAL A 1 100 ? -4.908 -5.841 -0.290 1.00 98.44 100 VAL A C 1
ATOM 788 O O . VAL A 1 100 ? -5.446 -6.937 -0.432 1.00 98.44 100 VAL A O 1
ATOM 791 N N . ARG A 1 101 ? -4.172 -5.280 -1.244 1.00 97.62 101 ARG A N 1
ATOM 792 C CA . ARG A 1 101 ? -3.993 -5.849 -2.581 1.00 97.62 101 ARG A CA 1
ATOM 793 C C . ARG A 1 101 ? -2.576 -5.633 -3.080 1.00 97.62 101 ARG A C 1
ATOM 795 O O . ARG A 1 101 ? -1.885 -4.714 -2.637 1.00 97.62 101 ARG A O 1
ATOM 802 N N . THR A 1 102 ? -2.156 -6.488 -4.002 1.00 98.69 102 THR A N 1
ATOM 803 C CA . THR A 1 102 ? -0.864 -6.366 -4.675 1.00 98.69 102 THR A CA 1
ATOM 804 C C . THR A 1 102 ? -1.027 -6.431 -6.176 1.00 98.69 102 THR A C 1
ATOM 806 O O . THR A 1 102 ? -1.955 -7.055 -6.683 1.00 98.69 102 THR A O 1
ATOM 809 N N . ALA A 1 103 ? -0.111 -5.778 -6.876 1.00 98.75 103 ALA A N 1
ATOM 810 C CA . ALA A 1 103 ? 0.008 -5.868 -8.315 1.00 98.75 103 ALA A CA 1
ATOM 811 C C . ALA A 1 103 ? 1.444 -5.575 -8.744 1.00 98.75 103 ALA A C 1
ATOM 813 O O . ALA A 1 103 ? 2.208 -4.897 -8.052 1.00 98.75 103 ALA A O 1
ATOM 814 N N . THR A 1 104 ? 1.790 -6.070 -9.922 1.00 98.81 104 THR A N 1
ATOM 815 C CA . THR A 1 104 ? 2.981 -5.650 -10.654 1.00 98.81 104 THR A CA 1
ATOM 816 C C . THR A 1 104 ? 2.553 -4.938 -11.919 1.00 98.81 104 THR A C 1
ATOM 818 O O . THR A 1 104 ? 1.528 -5.298 -12.494 1.00 98.81 104 THR A O 1
ATOM 821 N N . GLY A 1 105 ? 3.364 -4.001 -12.386 1.00 98.56 105 GLY A N 1
ATOM 822 C CA . GLY A 1 105 ? 3.152 -3.340 -13.664 1.00 98.56 105 GLY A CA 1
ATOM 823 C C . GLY A 1 105 ? 4.441 -3.201 -14.451 1.00 98.56 105 GLY A C 1
ATOM 824 O O . GLY A 1 105 ? 5.542 -3.287 -13.903 1.00 98.56 105 GLY A O 1
ATOM 825 N N . SER A 1 106 ? 4.303 -2.996 -15.752 1.00 98.56 106 SER A N 1
ATOM 826 C CA . SER A 1 106 ? 5.410 -2.782 -16.677 1.00 98.56 106 SER A CA 1
ATOM 827 C C . SER A 1 106 ? 5.113 -1.611 -17.601 1.00 98.56 106 SER A C 1
ATOM 829 O O . SER A 1 106 ? 3.965 -1.322 -17.926 1.00 98.56 106 SER A O 1
ATOM 831 N N . GLY A 1 107 ? 6.149 -0.906 -18.038 1.00 98.06 107 GLY A N 1
ATOM 832 C CA . GLY A 1 107 ? 5.932 0.265 -18.868 1.00 98.06 107 GLY A CA 1
ATOM 833 C C . GLY A 1 107 ? 7.196 0.786 -19.516 1.00 98.06 107 GLY A C 1
ATOM 834 O O . GLY A 1 107 ? 8.311 0.450 -19.137 1.00 98.06 107 GLY A O 1
ATOM 835 N N . ARG A 1 108 ? 7.027 1.651 -20.517 1.00 97.75 108 ARG A N 1
ATOM 836 C CA . ARG A 1 108 ? 8.160 2.290 -21.210 1.00 97.75 108 ARG A CA 1
ATOM 837 C C . ARG A 1 108 ? 8.912 3.280 -20.320 1.00 97.75 108 ARG A C 1
ATOM 839 O O . ARG A 1 108 ? 10.019 3.685 -20.662 1.00 97.75 108 ARG A O 1
ATOM 846 N N . THR A 1 109 ? 8.288 3.700 -19.227 1.00 98.00 109 THR A N 1
ATOM 847 C CA . THR A 1 109 ? 8.833 4.572 -18.186 1.00 98.00 109 THR A CA 1
ATOM 848 C C . THR A 1 109 ? 8.419 4.044 -16.808 1.00 98.00 109 THR A C 1
ATOM 850 O O . THR A 1 109 ? 7.381 3.377 -16.715 1.00 98.00 109 THR A O 1
ATOM 853 N N . PRO A 1 110 ? 9.141 4.399 -15.728 1.00 98.00 110 PRO A N 1
ATOM 854 C CA . PRO A 1 110 ? 8.757 4.022 -14.365 1.00 98.00 110 PRO A CA 1
ATOM 855 C C . PRO A 1 110 ? 7.332 4.445 -14.002 1.00 98.00 110 PRO A C 1
ATOM 857 O O . PRO A 1 110 ? 6.581 3.669 -13.426 1.00 98.00 110 PRO A O 1
ATOM 860 N N . ILE A 1 111 ? 6.913 5.647 -14.415 1.00 98.44 111 ILE A N 1
ATOM 861 C CA . ILE A 1 111 ? 5.559 6.131 -14.124 1.00 98.44 111 ILE A CA 1
ATOM 862 C C . ILE A 1 111 ? 4.477 5.328 -14.858 1.00 98.44 111 ILE A C 1
ATOM 864 O O . ILE A 1 111 ? 3.433 5.070 -14.277 1.00 98.44 111 ILE A O 1
ATOM 868 N N . SER A 1 112 ? 4.731 4.876 -16.093 1.00 98.50 1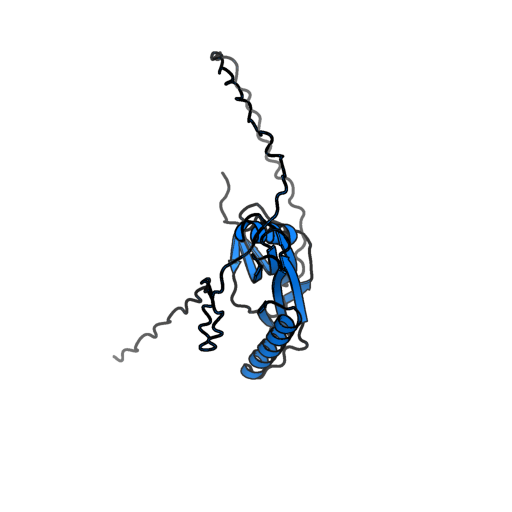12 SER A N 1
ATOM 869 C CA . SER A 1 112 ? 3.789 3.991 -16.797 1.00 98.50 112 SER A CA 1
ATOM 870 C C . SER A 1 112 ? 3.759 2.576 -16.216 1.00 98.50 112 SER A C 1
ATOM 872 O O . SER A 1 112 ? 2.715 1.944 -16.240 1.00 98.50 112 SER A O 1
ATOM 874 N N . ALA A 1 113 ? 4.877 2.091 -15.663 1.00 98.69 113 ALA A N 1
ATOM 875 C CA . ALA A 1 113 ? 4.902 0.815 -14.952 1.00 98.69 113 ALA A CA 1
ATOM 876 C C . ALA A 1 113 ? 4.128 0.896 -13.628 1.00 98.69 113 ALA A C 1
ATOM 878 O O . ALA A 1 113 ? 3.429 -0.042 -13.260 1.00 98.69 113 ALA A O 1
ATOM 879 N N . PHE A 1 114 ? 4.224 2.027 -12.926 1.00 98.75 114 PHE A N 1
ATOM 880 C CA . PHE A 1 114 ? 3.427 2.296 -11.731 1.00 98.75 114 PHE A CA 1
ATOM 881 C C . PHE A 1 114 ? 1.927 2.391 -12.045 1.00 98.75 114 PHE A C 1
ATOM 883 O O . PHE A 1 114 ? 1.128 1.770 -11.353 1.00 98.75 114 PHE A O 1
ATOM 890 N N . ASP A 1 115 ? 1.547 3.103 -13.108 1.00 98.62 115 ASP A N 1
ATOM 891 C CA . ASP A 1 115 ? 0.158 3.193 -13.585 1.00 98.62 115 ASP A CA 1
ATOM 892 C C . ASP A 1 115 ? -0.430 1.814 -13.946 1.00 98.62 115 ASP A C 1
ATOM 894 O O . ASP A 1 115 ? -1.516 1.459 -13.490 1.00 98.62 115 ASP A O 1
ATOM 898 N N . ASP A 1 116 ? 0.335 0.978 -14.657 1.00 98.75 116 ASP A N 1
ATOM 899 C CA . ASP A 1 116 ? -0.036 -0.411 -14.967 1.00 98.75 116 ASP A CA 1
ATOM 900 C C . ASP A 1 116 ? -0.226 -1.256 -13.688 1.00 98.75 116 ASP A C 1
ATOM 902 O O . ASP A 1 116 ? -1.175 -2.034 -13.576 1.00 98.75 116 ASP A O 1
ATOM 906 N N . ALA A 1 117 ? 0.605 -1.040 -12.660 1.00 98.69 117 ALA A N 1
ATOM 907 C CA . ALA A 1 117 ? 0.434 -1.693 -11.362 1.00 98.69 117 ALA A CA 1
ATOM 908 C C . ALA A 1 117 ? -0.841 -1.217 -10.639 1.00 98.69 117 ALA A C 1
ATOM 910 O O . ALA A 1 117 ? -1.552 -2.029 -10.046 1.00 98.69 117 ALA A O 1
ATOM 911 N N . LEU A 1 118 ? -1.181 0.075 -10.708 1.00 98.31 118 LEU A N 1
ATOM 912 C CA . LEU A 1 118 ? -2.446 0.584 -10.165 1.00 98.31 118 LEU A CA 1
ATOM 913 C C . LEU A 1 118 ? -3.654 -0.023 -10.888 1.00 98.31 118 LEU A C 1
ATOM 915 O O . LEU A 1 118 ? -4.666 -0.320 -10.248 1.00 98.31 118 LEU A O 1
ATOM 919 N N . HIS A 1 119 ? -3.543 -0.246 -12.199 1.00 97.44 119 HIS A N 1
ATOM 920 C CA . HIS A 1 119 ? -4.564 -0.935 -12.985 1.00 97.44 119 HIS A CA 1
ATOM 921 C C . HIS A 1 119 ? -4.734 -2.381 -12.521 1.00 97.44 119 HIS A C 1
ATOM 923 O O . HIS A 1 119 ? -5.856 -2.792 -12.228 1.00 97.44 119 HIS A O 1
ATOM 929 N N . GLY A 1 120 ? -3.632 -3.121 -12.367 1.00 97.50 120 GLY A N 1
ATOM 930 C CA . GLY A 1 120 ? -3.651 -4.487 -11.836 1.00 97.50 120 GLY A CA 1
ATOM 931 C C . GLY A 1 120 ? -4.224 -4.583 -10.417 1.00 97.50 120 GLY A C 1
ATOM 932 O O . GLY A 1 120 ? -4.829 -5.589 -10.062 1.00 97.50 120 GLY A O 1
ATOM 933 N N . ALA A 1 121 ? -4.095 -3.519 -9.620 1.00 97.50 121 ALA A N 1
ATOM 934 C CA . ALA A 1 121 ? -4.667 -3.418 -8.281 1.00 97.50 121 ALA A CA 1
ATOM 935 C C . ALA A 1 121 ? -6.099 -2.834 -8.258 1.00 97.50 121 ALA A C 1
ATOM 937 O O . ALA A 1 121 ? -6.622 -2.556 -7.180 1.00 97.50 121 ALA A O 1
ATOM 938 N N . ASN A 1 122 ? -6.765 -2.635 -9.401 1.00 96.50 122 ASN A N 1
ATOM 939 C CA . ASN A 1 122 ? -8.111 -2.045 -9.480 1.00 96.50 122 ASN A CA 1
ATOM 940 C C . ASN A 1 122 ? -8.225 -0.664 -8.786 1.00 96.50 122 ASN A C 1
ATOM 942 O O . ASN A 1 122 ? -9.251 -0.357 -8.174 1.00 96.50 122 ASN A O 1
ATOM 946 N N . VAL A 1 123 ? -7.164 0.155 -8.849 1.00 97.06 123 VAL A N 1
ATOM 947 C CA . VAL A 1 123 ? -7.081 1.486 -8.207 1.00 97.06 123 VAL A CA 1
ATOM 948 C C . VAL A 1 123 ? -6.504 2.595 -9.111 1.00 97.06 123 VAL A C 1
ATOM 950 O O . VAL A 1 123 ? -6.205 3.683 -8.623 1.00 97.06 123 VAL A O 1
ATOM 953 N N . ALA A 1 124 ? -6.358 2.358 -10.419 1.00 96.25 124 ALA A N 1
ATOM 954 C CA . ALA A 1 124 ? -5.785 3.333 -11.363 1.00 96.25 124 ALA A CA 1
ATOM 955 C C . ALA A 1 124 ? -6.595 4.625 -11.506 1.00 96.25 124 ALA A C 1
ATOM 957 O O . ALA A 1 124 ? -6.033 5.712 -11.588 1.00 96.25 124 ALA A O 1
ATOM 958 N N . ASP A 1 125 ? -7.922 4.522 -11.489 1.00 95.62 125 ASP A N 1
ATOM 959 C CA . ASP A 1 125 ? -8.810 5.657 -11.748 1.00 95.62 125 ASP A CA 1
ATOM 960 C C . ASP A 1 125 ? -9.055 6.549 -10.515 1.00 95.62 125 ASP A C 1
ATOM 962 O O . ASP A 1 125 ? -9.970 7.372 -10.519 1.00 95.62 125 ASP A O 1
ATOM 966 N N . PHE A 1 126 ? -8.249 6.417 -9.459 1.00 97.19 126 PHE A N 1
ATOM 967 C CA . PHE A 1 126 ? -8.397 7.175 -8.216 1.00 97.19 126 PHE A CA 1
ATOM 968 C C . PHE A 1 126 ? -7.305 8.225 -8.020 1.00 97.19 126 PHE A C 1
ATOM 970 O O . PHE A 1 126 ? -6.144 8.047 -8.381 1.00 97.19 126 PHE A O 1
ATOM 977 N N . ASN A 1 127 ? -7.653 9.295 -7.306 1.00 97.56 127 ASN A N 1
ATOM 978 C CA . ASN A 1 127 ? -6.669 10.165 -6.674 1.00 97.56 127 ASN A CA 1
ATOM 979 C C . ASN A 1 127 ? -6.216 9.542 -5.347 1.00 97.56 127 ASN A C 1
ATOM 981 O O . ASN A 1 127 ? -6.958 9.564 -4.364 1.00 97.56 127 ASN A O 1
ATOM 985 N N . LEU A 1 128 ? -4.994 9.010 -5.303 1.00 97.81 128 LEU A N 1
ATOM 986 C CA . LEU A 1 128 ? -4.437 8.374 -4.106 1.00 97.81 128 LEU A CA 1
ATOM 987 C C . LEU A 1 128 ? -4.073 9.412 -3.031 1.00 97.81 128 LEU A C 1
ATOM 989 O O . LEU A 1 128 ? -3.268 10.317 -3.262 1.00 97.81 128 LEU A O 1
ATOM 993 N N . ILE A 1 129 ? -4.627 9.254 -1.830 1.00 98.25 129 ILE A N 1
ATOM 994 C CA . ILE A 1 129 ? -4.321 10.050 -0.640 1.00 98.25 129 ILE A CA 1
ATOM 995 C C . ILE A 1 12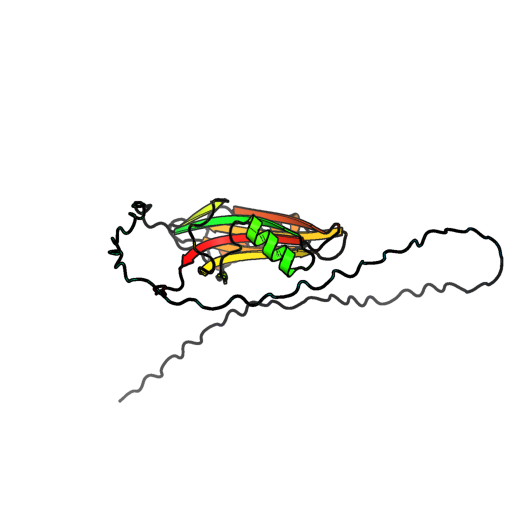9 ? -3.596 9.154 0.363 1.00 98.25 129 ILE A C 1
ATOM 997 O O . ILE A 1 129 ? -4.214 8.371 1.086 1.00 98.25 129 ILE A O 1
ATOM 1001 N N . ALA A 1 130 ? -2.272 9.301 0.417 1.00 97.94 130 ALA A N 1
ATOM 1002 C CA . ALA A 1 130 ? -1.421 8.527 1.313 1.00 97.94 130 ALA A CA 1
ATOM 1003 C C . ALA A 1 130 ? -1.670 8.869 2.796 1.00 97.94 130 ALA A C 1
ATOM 1005 O O . ALA A 1 130 ? -1.661 10.038 3.196 1.00 97.94 130 ALA A O 1
ATOM 1006 N N . LEU A 1 131 ? -1.855 7.833 3.613 1.00 98.12 131 LEU A N 1
ATOM 1007 C CA . LEU A 1 131 ? -2.038 7.883 5.062 1.00 98.12 131 LEU A CA 1
ATOM 1008 C C . LEU A 1 131 ? -0.772 7.445 5.808 1.00 98.12 131 LEU A C 1
ATOM 1010 O O . LEU A 1 131 ? 0.125 6.822 5.256 1.00 98.12 131 LEU A O 1
ATOM 1014 N N . SER A 1 132 ? -0.710 7.756 7.103 1.00 91.62 132 SER A N 1
ATOM 1015 C CA . SER A 1 132 ? 0.493 7.591 7.925 1.00 91.62 132 SER A CA 1
ATOM 1016 C C . SER A 1 132 ? 0.732 6.198 8.516 1.00 91.62 132 SER A C 1
ATOM 1018 O O . SER A 1 132 ? 1.753 6.070 9.183 1.00 91.62 132 SER A O 1
ATOM 1020 N N . SER A 1 133 ? -0.155 5.208 8.292 1.00 92.69 133 SER A N 1
ATOM 1021 C CA . SER A 1 133 ? -0.116 3.789 8.750 1.00 92.69 133 SER A CA 1
ATOM 1022 C C . SER A 1 133 ? -1.004 3.344 9.933 1.00 92.69 133 SER A C 1
ATOM 1024 O O . SER A 1 133 ? -0.910 2.198 10.361 1.00 92.69 133 SER A O 1
ATOM 1026 N N . VAL A 1 134 ? -1.887 4.181 10.484 1.00 96.56 134 VAL A N 1
ATOM 1027 C CA . VAL A 1 134 ? -2.726 3.774 11.639 1.00 96.56 134 VAL A CA 1
ATOM 1028 C C . VAL A 1 134 ? -3.985 3.023 11.195 1.00 96.56 134 VAL A C 1
ATOM 1030 O O . VAL A 1 134 ? -4.701 3.494 10.312 1.00 96.56 134 VAL A O 1
ATOM 1033 N N . VAL A 1 135 ? -4.298 1.901 11.849 1.00 97.31 135 VAL A N 1
ATOM 1034 C CA . VAL A 1 135 ? -5.551 1.147 11.672 1.00 97.31 135 VAL A CA 1
ATOM 1035 C C . VAL A 1 135 ? -6.484 1.424 12.858 1.00 97.31 135 VAL A C 1
ATOM 1037 O O . VAL A 1 135 ? -6.086 1.176 13.999 1.00 97.31 135 VAL A O 1
ATOM 1040 N N . PRO A 1 136 ? -7.701 1.957 12.644 1.00 96.12 136 PRO A N 1
ATOM 1041 C CA . PRO A 1 136 ? -8.668 2.163 13.722 1.00 96.12 136 PRO A CA 1
ATOM 1042 C C . PRO A 1 136 ? -9.141 0.842 14.362 1.00 96.12 136 PRO A C 1
ATOM 1044 O O . PRO A 1 136 ? -9.161 -0.179 13.677 1.00 96.12 136 PRO A O 1
ATOM 1047 N N . PRO A 1 137 ? -9.580 0.842 15.634 1.00 95.25 137 PRO A N 1
ATOM 1048 C CA . PRO A 1 137 ? -10.305 -0.291 16.218 1.00 95.25 137 PRO A CA 1
ATOM 1049 C C . PRO A 1 137 ? -11.551 -0.661 15.407 1.00 95.25 137 PRO A C 1
ATOM 1051 O O . PRO A 1 137 ? -12.114 0.197 14.720 1.00 95.25 137 PRO A O 1
ATOM 1054 N N . ARG A 1 138 ? -12.025 -1.903 15.551 1.00 95.06 138 ARG A N 1
ATOM 1055 C CA . ARG A 1 138 ? -13.202 -2.437 14.835 1.00 95.06 138 ARG A CA 1
ATOM 1056 C C . ARG A 1 138 ? -13.098 -2.320 13.310 1.00 95.06 138 ARG A C 1
ATOM 1058 O O . ARG A 1 138 ? -14.071 -1.975 12.635 1.00 95.06 138 ARG A O 1
ATOM 1065 N N . THR A 1 139 ? -11.908 -2.595 12.790 1.00 95.88 139 THR A N 1
ATOM 1066 C CA . THR A 1 139 ? -11.597 -2.612 11.363 1.00 95.88 139 THR A CA 1
ATOM 1067 C C . THR A 1 139 ? -11.385 -4.040 10.881 1.00 95.88 139 THR A C 1
ATOM 1069 O O . THR A 1 139 ? -10.590 -4.782 11.451 1.00 95.88 139 THR A O 1
ATOM 1072 N N . ASP A 1 140 ? -12.015 -4.394 9.769 1.00 95.56 140 ASP A N 1
ATOM 1073 C CA . ASP A 1 140 ? -11.725 -5.627 9.049 1.00 95.56 140 ASP A CA 1
ATOM 1074 C C . ASP A 1 140 ? -10.611 -5.379 8.032 1.00 95.56 140 ASP A C 1
ATOM 1076 O O . ASP A 1 140 ? -10.826 -4.740 7.001 1.00 95.56 140 ASP A O 1
ATOM 1080 N N . VAL A 1 141 ? -9.405 -5.873 8.324 1.00 96.88 141 VAL A N 1
ATOM 1081 C CA . VAL A 1 141 ? -8.279 -5.854 7.381 1.00 96.88 141 VAL A CA 1
ATOM 1082 C C . VAL A 1 141 ? -8.242 -7.181 6.633 1.00 96.88 141 VAL A C 1
ATOM 1084 O O . VAL A 1 141 ? -7.940 -8.220 7.219 1.00 96.88 141 VAL A O 1
ATOM 1087 N N . VAL A 1 142 ? -8.544 -7.154 5.336 1.00 96.81 142 VAL A N 1
ATOM 1088 C CA . VAL A 1 142 ? -8.652 -8.363 4.505 1.00 96.81 142 VAL A CA 1
ATOM 1089 C C . VAL A 1 142 ? -7.841 -8.230 3.224 1.00 96.81 142 VAL A C 1
ATOM 1091 O O . VAL A 1 142 ? -7.763 -7.153 2.637 1.00 96.81 142 VAL A O 1
ATOM 1094 N N . VAL A 1 143 ? -7.238 -9.328 2.767 1.00 97.62 143 VAL A N 1
ATOM 1095 C CA . VAL A 1 143 ? -6.630 -9.382 1.431 1.00 97.62 143 VAL A CA 1
ATOM 1096 C C . VAL A 1 143 ? -7.743 -9.617 0.417 1.00 97.62 143 VAL A C 1
ATOM 1098 O O . VAL A 1 143 ? -8.479 -10.594 0.539 1.00 97.62 143 VAL A O 1
ATOM 1101 N N . ALA A 1 144 ? -7.893 -8.699 -0.532 1.00 95.00 144 ALA A N 1
ATOM 1102 C CA . ALA A 1 144 ? -9.061 -8.633 -1.403 1.00 95.00 144 ALA A CA 1
ATOM 1103 C C . ALA A 1 144 ? -8.724 -7.880 -2.697 1.00 95.00 144 ALA A C 1
ATOM 1105 O O . ALA A 1 144 ? -8.128 -6.800 -2.649 1.00 95.00 144 ALA A O 1
ATOM 1106 N N . ASP A 1 145 ? -9.101 -8.444 -3.843 1.00 90.19 145 ASP A N 1
ATOM 1107 C CA . ASP A 1 145 ? -8.848 -7.891 -5.176 1.00 90.19 145 ASP A CA 1
ATOM 1108 C C . ASP A 1 145 ? -10.110 -7.324 -5.843 1.00 90.19 145 ASP A C 1
ATOM 1110 O O . ASP A 1 145 ? -10.037 -6.824 -6.970 1.00 90.19 145 ASP A O 1
ATOM 1114 N N . GLU A 1 146 ? -11.256 -7.327 -5.149 1.00 91.12 146 GLU A N 1
ATOM 1115 C CA . GLU A 1 146 ? -12.493 -6.804 -5.708 1.00 91.12 146 GLU A CA 1
ATOM 1116 C C . GLU A 1 146 ? -12.368 -5.320 -6.118 1.00 91.12 146 GLU A C 1
ATOM 1118 O O . GLU A 1 146 ? -11.730 -4.504 -5.423 1.00 91.12 146 GLU A O 1
ATOM 1123 N N . PRO A 1 147 ? -12.995 -4.935 -7.247 1.00 89.62 147 PRO A N 1
ATOM 1124 C CA . PRO A 1 147 ? -13.095 -3.539 -7.635 1.00 89.62 147 PRO A CA 1
ATOM 1125 C C . PRO A 1 147 ? -13.768 -2.710 -6.542 1.00 89.62 147 PRO A C 1
ATOM 1127 O O . PRO A 1 147 ? -14.791 -3.103 -5.978 1.00 89.62 147 PRO A O 1
ATOM 1130 N N . LEU A 1 148 ? -13.206 -1.535 -6.270 1.00 90.44 148 LEU A N 1
ATOM 1131 C CA . LEU A 1 148 ? -13.809 -0.585 -5.345 1.00 90.44 148 LEU A CA 1
ATOM 1132 C C . LEU A 1 148 ? -14.946 0.172 -6.053 1.00 90.44 148 LEU A C 1
ATOM 1134 O O . LEU A 1 148 ? -14.786 0.563 -7.212 1.00 90.44 148 LEU A O 1
ATOM 1138 N N . PRO A 1 149 ? -16.091 0.402 -5.389 1.00 84.44 149 PRO A N 1
ATOM 1139 C CA . PRO A 1 149 ? -17.184 1.174 -5.969 1.00 84.44 149 PRO A CA 1
ATOM 1140 C C . PRO A 1 149 ? -16.769 2.645 -6.098 1.00 84.44 149 PRO A C 1
ATOM 1142 O O . PRO A 1 149 ? -16.577 3.314 -5.083 1.00 84.44 149 PRO A O 1
ATOM 1145 N N . ALA A 1 150 ? -16.613 3.150 -7.327 1.00 80.88 150 ALA A N 1
ATOM 1146 C CA . ALA A 1 150 ? -16.117 4.510 -7.549 1.00 80.88 150 ALA A CA 1
ATOM 1147 C C . ALA A 1 150 ? -16.398 5.087 -8.940 1.00 80.88 150 ALA A C 1
ATOM 1149 O O . ALA A 1 150 ? -16.620 4.355 -9.907 1.00 80.88 150 ALA A O 1
ATOM 1150 N N . GLU A 1 151 ? -16.317 6.417 -9.033 1.00 83.50 151 GLU A N 1
ATOM 1151 C CA . GLU A 1 151 ? -16.164 7.148 -10.289 1.00 83.50 151 GLU A CA 1
ATOM 1152 C C . GLU A 1 151 ? -14.693 7.498 -10.550 1.00 83.50 151 GLU A C 1
ATOM 1154 O O . GLU A 1 151 ? -13.890 7.676 -9.631 1.00 83.50 151 GLU A O 1
ATOM 1159 N N . HIS A 1 152 ? -14.352 7.683 -11.827 1.00 92.06 152 HIS A N 1
ATOM 1160 C CA . HIS A 1 152 ? -13.045 8.202 -12.214 1.00 92.06 152 HIS A CA 1
ATOM 1161 C C . HIS A 1 152 ? -12.754 9.539 -11.516 1.00 92.06 152 HIS A C 1
ATOM 1163 O O . HIS A 1 152 ? -13.524 10.505 -11.615 1.00 92.06 152 HIS A O 1
ATOM 1169 N N . GLY A 1 153 ? -11.604 9.590 -10.852 1.00 94.69 153 GLY A N 1
ATOM 1170 C CA . GLY A 1 153 ? -11.096 10.740 -10.126 1.00 94.69 153 GLY A CA 1
ATOM 1171 C C . GLY A 1 153 ? -11.504 10.802 -8.654 1.00 94.69 153 GLY A C 1
ATOM 1172 O O . GLY A 1 153 ? -11.086 11.750 -7.988 1.00 94.69 153 GLY A O 1
ATOM 1173 N N . ASP A 1 154 ? -12.267 9.851 -8.112 1.00 96.19 154 ASP A N 1
ATOM 1174 C CA . ASP A 1 154 ? -12.582 9.837 -6.677 1.00 96.19 154 ASP A CA 1
ATOM 1175 C C . ASP A 1 154 ? -11.316 9.723 -5.809 1.00 96.19 154 ASP A C 1
ATOM 1177 O O . ASP A 1 154 ? -10.267 9.238 -6.240 1.00 96.19 154 ASP A O 1
ATOM 1181 N N . LYS A 1 155 ? -11.390 10.219 -4.571 1.00 97.62 155 LYS A N 1
ATOM 1182 C CA . LYS A 1 155 ? -10.276 10.178 -3.620 1.00 97.62 155 LYS A CA 1
ATOM 1183 C C . LYS A 1 155 ? -10.208 8.797 -2.982 1.00 97.62 155 LYS A C 1
ATOM 1185 O O . LYS A 1 155 ? -11.197 8.353 -2.408 1.00 97.62 155 LYS A O 1
ATOM 1190 N N . LEU A 1 156 ? -9.043 8.162 -3.024 1.00 97.81 156 LEU A N 1
ATOM 1191 C CA . LEU A 1 156 ? -8.781 6.886 -2.366 1.00 97.81 156 LEU A CA 1
ATOM 1192 C C . LEU A 1 156 ? -7.794 7.087 -1.222 1.00 97.81 156 LEU A C 1
ATOM 1194 O O . LEU A 1 156 ? -6.620 7.367 -1.448 1.00 97.81 156 LEU A O 1
ATOM 1198 N N . TYR A 1 157 ? -8.261 6.926 0.009 1.00 98.12 157 TYR A N 1
ATOM 1199 C CA . TYR A 1 157 ? -7.403 6.957 1.189 1.00 98.12 157 TYR A CA 1
ATOM 1200 C C . TYR A 1 157 ? -6.668 5.628 1.322 1.00 98.12 157 TYR A C 1
ATOM 1202 O O . TYR A 1 157 ? -7.311 4.579 1.398 1.00 98.12 157 TYR A O 1
ATOM 1210 N N . CYS A 1 158 ? -5.338 5.650 1.347 1.00 98.31 158 CYS A N 1
ATOM 1211 C CA . CYS A 1 158 ? -4.556 4.420 1.300 1.00 98.31 158 CYS A CA 1
ATOM 1212 C C . CYS A 1 158 ? -3.209 4.502 2.021 1.00 98.31 158 CYS A C 1
ATOM 1214 O O . CYS A 1 158 ? -2.652 5.577 2.219 1.00 98.31 158 CYS A O 1
ATOM 1216 N N . VAL A 1 159 ? -2.658 3.342 2.360 1.00 98.62 159 VAL A N 1
ATOM 1217 C CA . VAL A 1 159 ? -1.238 3.140 2.698 1.00 98.62 159 VAL A CA 1
ATOM 1218 C C . VAL A 1 159 ? -0.636 2.306 1.570 1.00 98.62 159 VAL A C 1
ATOM 1220 O O . VAL A 1 159 ? -1.300 1.374 1.113 1.00 98.62 159 VAL A O 1
ATOM 1223 N N . MET A 1 160 ? 0.563 2.628 1.077 1.00 98.25 160 MET A N 1
ATOM 1224 C CA . MET A 1 160 ? 1.130 1.914 -0.072 1.00 98.25 160 MET A CA 1
ATOM 1225 C C . MET A 1 160 ? 2.648 1.769 -0.001 1.00 98.25 160 MET A C 1
ATOM 1227 O O . MET A 1 160 ? 3.370 2.729 0.238 1.00 98.25 160 MET A O 1
ATOM 1231 N N . ALA A 1 161 ? 3.126 0.574 -0.332 1.00 98.62 161 ALA A N 1
ATOM 1232 C CA . ALA A 1 161 ? 4.525 0.306 -0.617 1.00 98.62 161 ALA A CA 1
ATOM 1233 C C . ALA A 1 161 ? 4.710 0.157 -2.130 1.00 98.62 161 ALA A C 1
ATOM 1235 O O . ALA A 1 161 ? 3.966 -0.578 -2.783 1.00 98.62 161 ALA A O 1
ATOM 1236 N N . THR A 1 162 ? 5.719 0.827 -2.686 1.00 98.50 162 THR A N 1
ATOM 1237 C CA . THR A 1 162 ? 6.037 0.756 -4.119 1.00 98.50 162 THR A CA 1
ATOM 1238 C C . THR A 1 162 ? 7.530 0.563 -4.320 1.00 98.50 162 THR A C 1
ATOM 1240 O O . THR A 1 162 ? 8.321 1.207 -3.628 1.00 98.50 162 THR A O 1
ATOM 1243 N N . ALA A 1 163 ? 7.917 -0.235 -5.308 1.00 98.62 163 ALA A N 1
ATOM 1244 C CA . ALA A 1 163 ? 9.304 -0.396 -5.727 1.00 98.62 163 ALA A CA 1
ATOM 1245 C C . ALA A 1 163 ? 9.387 -0.409 -7.253 1.00 98.62 163 ALA A C 1
ATOM 1247 O O . ALA A 1 163 ? 8.528 -1.002 -7.898 1.00 98.62 163 ALA A O 1
ATOM 1248 N N . ASN A 1 164 ? 10.431 0.193 -7.826 1.00 98.31 164 ASN A N 1
ATOM 1249 C CA . ASN A 1 164 ? 10.667 0.191 -9.271 1.00 98.31 164 ASN A CA 1
ATOM 1250 C C . ASN A 1 164 ? 12.036 -0.407 -9.596 1.00 98.31 164 ASN A C 1
ATOM 1252 O O . ASN A 1 164 ? 12.983 -0.235 -8.830 1.00 98.31 164 ASN A O 1
ATOM 1256 N N . ALA A 1 165 ? 12.129 -1.075 -10.742 1.00 98.38 165 ALA A N 1
ATOM 1257 C CA . ALA A 1 165 ? 13.380 -1.551 -11.323 1.00 98.38 165 ALA A CA 1
ATOM 1258 C C . ALA A 1 165 ? 13.412 -1.173 -12.806 1.00 98.38 165 ALA A C 1
ATOM 1260 O O . ALA A 1 165 ? 12.438 -1.399 -13.526 1.00 98.38 165 ALA A O 1
ATOM 1261 N N . GLU A 1 166 ? 14.520 -0.591 -13.260 1.00 98.00 166 GLU A N 1
ATOM 1262 C CA . GLU A 1 166 ? 14.639 -0.020 -14.609 1.00 98.00 166 GLU A CA 1
ATOM 1263 C C . GLU A 1 166 ? 15.703 -0.722 -15.443 1.00 98.00 166 GLU A C 1
ATOM 1265 O O . GLU A 1 166 ? 15.573 -0.810 -16.666 1.00 98.00 166 GLU A O 1
ATOM 1270 N N . LEU A 1 167 ? 16.749 -1.252 -14.804 1.00 97.19 167 LEU A N 1
ATOM 1271 C CA . LEU A 1 167 ? 17.835 -1.916 -15.510 1.00 97.19 167 LEU A CA 1
ATOM 1272 C C . LEU A 1 167 ? 17.564 -3.413 -15.626 1.00 97.19 167 LEU A C 1
ATOM 1274 O O . LEU A 1 167 ? 17.088 -4.059 -14.696 1.00 97.19 167 LEU A O 1
ATOM 1278 N N . ARG A 1 168 ? 17.908 -3.987 -16.783 1.00 96.94 168 ARG A N 1
ATOM 1279 C CA . ARG A 1 168 ? 17.781 -5.427 -17.029 1.00 96.94 168 ARG A CA 1
ATOM 1280 C C . ARG A 1 168 ? 18.476 -6.220 -15.919 1.00 96.94 168 ARG A C 1
ATOM 1282 O O . ARG A 1 168 ? 19.666 -6.032 -15.679 1.00 96.94 168 ARG A O 1
ATOM 1289 N N . GLY A 1 169 ? 17.751 -7.167 -15.337 1.00 96.69 169 GLY A N 1
ATOM 1290 C CA . GLY A 1 169 ? 18.226 -8.036 -14.262 1.00 96.69 169 GLY A CA 1
ATOM 1291 C C . GLY A 1 169 ? 17.986 -7.482 -12.858 1.00 96.69 169 GLY A C 1
ATOM 1292 O O . GLY A 1 169 ? 18.144 -8.228 -11.894 1.00 96.69 169 GLY A O 1
ATOM 1293 N N . GLU A 1 170 ? 17.573 -6.220 -12.717 1.00 97.81 170 GLU A N 1
ATOM 1294 C CA . GLU A 1 170 ? 17.125 -5.690 -11.431 1.00 97.81 170 GLU A CA 1
ATOM 1295 C C . GLU A 1 170 ? 15.772 -6.277 -11.033 1.00 97.81 170 GLU A C 1
ATOM 1297 O O . GLU A 1 170 ? 14.940 -6.644 -11.868 1.00 97.81 170 GLU A O 1
ATOM 1302 N N . SER A 1 171 ? 15.555 -6.345 -9.724 1.00 98.19 171 SER A N 1
ATOM 1303 C CA . SER A 1 171 ? 14.293 -6.766 -9.128 1.00 98.19 171 SER A CA 1
ATOM 1304 C C . SER A 1 171 ? 13.798 -5.678 -8.193 1.00 98.19 171 SER A C 1
ATOM 1306 O O . SER A 1 171 ? 14.587 -5.059 -7.482 1.00 98.19 171 SER A O 1
ATOM 1308 N N . ALA A 1 172 ? 12.491 -5.470 -8.190 1.00 98.56 172 ALA A N 1
ATOM 1309 C CA . ALA A 1 172 ? 11.808 -4.540 -7.317 1.00 98.56 172 ALA A CA 1
ATOM 1310 C C . ALA A 1 172 ? 10.823 -5.320 -6.455 1.00 98.56 172 ALA A C 1
ATOM 1312 O O . ALA A 1 172 ? 9.937 -5.979 -6.991 1.00 98.56 172 ALA A O 1
ATOM 1313 N N . TRP A 1 173 ? 10.979 -5.239 -5.138 1.00 98.88 173 TRP A N 1
ATOM 1314 C CA . TRP A 1 173 ? 10.092 -5.870 -4.169 1.00 98.88 173 TRP A CA 1
ATOM 1315 C C . TRP A 1 173 ? 9.471 -4.813 -3.270 1.00 98.88 173 TRP A C 1
ATOM 1317 O O . TRP A 1 173 ? 10.176 -3.940 -2.764 1.00 98.88 173 TRP A O 1
ATOM 1327 N N . ALA A 1 174 ? 8.163 -4.903 -3.060 1.00 98.88 174 ALA A N 1
ATOM 1328 C CA . ALA A 1 174 ? 7.401 -4.031 -2.176 1.00 98.88 174 ALA A CA 1
ATOM 1329 C C . ALA A 1 174 ? 6.479 -4.870 -1.293 1.00 98.88 174 ALA A C 1
ATOM 1331 O O . ALA A 1 174 ? 5.962 -5.900 -1.727 1.00 98.88 174 ALA A O 1
ATOM 1332 N N . GLY A 1 175 ? 6.253 -4.427 -0.060 1.00 98.75 175 GLY A N 1
ATOM 1333 C CA . GLY A 1 175 ? 5.397 -5.152 0.864 1.00 98.75 175 GLY A CA 1
ATOM 1334 C C . GLY A 1 175 ? 4.748 -4.272 1.914 1.00 98.75 175 GLY A C 1
ATOM 1335 O O . GLY A 1 175 ? 5.313 -3.269 2.356 1.00 98.75 175 GLY A O 1
ATOM 1336 N N . LEU A 1 176 ? 3.552 -4.697 2.314 1.00 98.81 176 LEU A N 1
ATOM 1337 C CA . LEU A 1 176 ? 2.837 -4.169 3.465 1.00 98.81 176 LEU A CA 1
ATOM 1338 C C . LEU A 1 176 ? 2.792 -5.235 4.551 1.00 98.81 176 LEU A C 1
ATOM 1340 O O . LEU A 1 176 ? 2.397 -6.372 4.297 1.00 98.81 176 LEU A O 1
ATOM 1344 N N . GLY A 1 177 ? 3.161 -4.847 5.766 1.00 98.69 177 GLY A N 1
ATOM 1345 C CA . GLY A 1 177 ? 2.943 -5.642 6.969 1.00 98.69 177 GLY A CA 1
ATOM 1346 C C . GLY A 1 177 ? 1.967 -4.958 7.905 1.00 98.69 177 GLY A C 1
ATOM 1347 O O . GLY A 1 177 ? 1.896 -3.730 7.912 1.00 98.69 177 GLY A O 1
ATOM 1348 N N . TRP A 1 178 ? 1.231 -5.722 8.706 1.00 98.56 178 TRP A N 1
ATOM 1349 C CA . TRP A 1 178 ? 0.372 -5.165 9.741 1.00 98.56 178 TRP A CA 1
ATOM 1350 C C . TRP A 1 178 ? 0.235 -6.058 10.965 1.00 98.56 178 TRP A C 1
ATOM 1352 O O . TRP A 1 178 ? 0.378 -7.275 10.902 1.00 98.56 178 TRP A O 1
ATOM 1362 N N . VAL A 1 179 ? -0.079 -5.410 12.080 1.00 97.69 179 VAL A N 1
ATOM 1363 C CA . VAL A 1 179 ? -0.557 -6.030 13.321 1.00 97.69 179 VAL A CA 1
ATOM 1364 C C . VAL A 1 179 ? -1.870 -5.360 13.700 1.00 97.69 179 VAL A C 1
ATOM 1366 O O . VAL A 1 179 ? -2.047 -4.165 13.425 1.00 97.69 179 VAL A O 1
ATOM 1369 N N . TYR A 1 180 ? -2.796 -6.100 14.303 1.00 96.38 180 TYR A N 1
ATOM 1370 C CA . TYR A 1 180 ? -4.133 -5.594 14.588 1.00 96.38 180 TYR A CA 1
ATOM 1371 C C . TYR A 1 180 ? -4.761 -6.267 15.806 1.00 96.38 180 TYR A C 1
ATOM 1373 O O . TYR A 1 180 ? -4.850 -7.489 15.885 1.00 96.38 180 TYR A O 1
ATOM 1381 N N . ASP A 1 181 ? -5.275 -5.428 16.698 1.00 94.81 181 ASP A N 1
ATOM 1382 C CA . ASP A 1 181 ? -6.121 -5.817 17.815 1.00 94.81 181 ASP A CA 1
ATOM 1383 C C . ASP A 1 181 ? -7.505 -5.153 17.687 1.00 94.81 181 ASP A 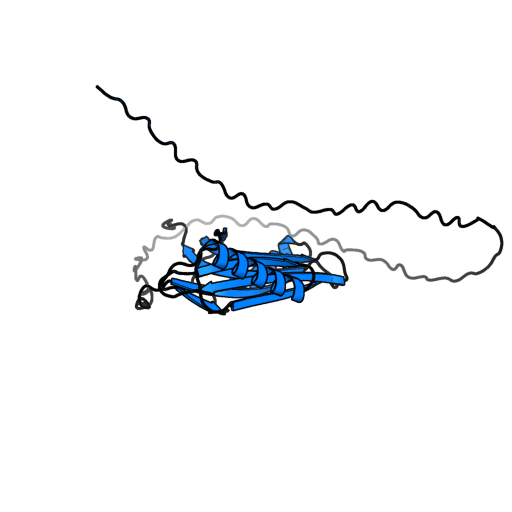C 1
ATOM 1385 O O . ASP A 1 181 ? -7.615 -3.990 17.287 1.00 94.81 181 ASP A O 1
ATOM 1389 N N . GLU A 1 182 ? -8.567 -5.882 18.043 1.00 92.81 182 GLU A N 1
ATOM 1390 C CA . GLU A 1 182 ? -9.955 -5.441 17.841 1.00 92.81 182 GLU A CA 1
ATOM 1391 C C . GLU A 1 182 ? -10.320 -4.192 18.658 1.00 92.81 182 GLU A C 1
ATOM 1393 O O . GLU A 1 182 ? -11.082 -3.337 18.191 1.00 92.81 182 GLU A O 1
ATOM 1398 N N . GLU A 1 183 ? -9.771 -4.061 19.867 1.00 91.88 183 GLU A N 1
ATOM 1399 C CA . GLU A 1 183 ? -10.083 -2.970 20.792 1.00 91.88 183 GLU A CA 1
ATOM 1400 C C . GLU A 1 183 ? -9.123 -1.788 20.633 1.00 91.88 183 GLU A C 1
ATOM 1402 O O . GLU A 1 183 ? -9.527 -0.625 20.742 1.00 91.88 183 GLU A O 1
ATOM 1407 N N . LEU A 1 184 ? -7.845 -2.069 20.373 1.00 91.44 184 LEU A N 1
ATOM 1408 C CA . LEU A 1 184 ? -6.782 -1.067 20.309 1.00 91.44 184 LEU A CA 1
ATOM 1409 C C . LEU A 1 184 ? -6.546 -0.517 18.898 1.00 91.44 184 LEU A C 1
ATOM 1411 O O . LEU A 1 184 ? -5.938 0.552 18.763 1.00 91.44 184 LEU A O 1
ATOM 1415 N N . GLY A 1 185 ? -7.008 -1.224 17.866 1.00 95.12 185 GLY A N 1
ATOM 1416 C CA . GLY A 1 185 ? -6.645 -0.975 16.477 1.00 95.12 185 GLY A CA 1
ATOM 1417 C C . GLY A 1 185 ? -5.281 -1.570 16.135 1.00 95.12 185 GLY A C 1
ATOM 1418 O O . GLY A 1 185 ? -4.793 -2.495 16.781 1.00 95.12 185 GLY A O 1
ATOM 1419 N N . GLY A 1 186 ? -4.637 -1.032 15.106 1.00 96.62 186 GLY A N 1
ATOM 1420 C CA . GLY A 1 186 ? -3.428 -1.627 14.546 1.00 96.62 186 GLY A CA 1
ATOM 1421 C C . GLY A 1 186 ? -2.515 -0.645 13.828 1.00 96.62 186 GLY A C 1
ATOM 1422 O O . GLY A 1 186 ? -2.699 0.577 13.860 1.00 96.62 186 GLY A O 1
ATOM 1423 N N . LEU A 1 187 ? -1.499 -1.205 13.183 1.00 97.38 187 LEU A N 1
ATOM 1424 C CA . LEU A 1 187 ? -0.469 -0.471 12.456 1.00 97.38 187 LEU A CA 1
ATOM 1425 C C . LEU A 1 187 ? -0.152 -1.191 11.153 1.00 97.38 187 LEU A C 1
ATOM 1427 O O . LEU A 1 187 ? -0.018 -2.411 11.156 1.00 97.38 187 LEU A O 1
ATOM 1431 N N . PHE A 1 188 ? 0.056 -0.422 10.092 1.00 98.56 188 PHE A N 1
ATOM 1432 C CA . PHE A 1 188 ? 0.743 -0.863 8.888 1.00 98.56 188 PHE A CA 1
ATOM 1433 C C . PHE A 1 188 ? 2.236 -0.495 8.941 1.00 98.56 188 PHE A C 1
ATOM 1435 O O . PHE A 1 188 ? 2.652 0.436 9.632 1.00 98.56 188 PHE A O 1
ATOM 1442 N N . VAL A 1 189 ? 3.044 -1.205 8.165 1.00 98.62 189 VAL A N 1
ATOM 1443 C CA . VAL A 1 189 ? 4.387 -0.800 7.737 1.00 98.62 189 VAL A CA 1
ATOM 1444 C C . VAL A 1 189 ? 4.512 -1.018 6.244 1.00 98.62 189 VAL A C 1
ATOM 1446 O O . VAL A 1 189 ? 3.990 -1.995 5.713 1.00 98.62 189 VAL A O 1
ATOM 1449 N N . GLU A 1 190 ? 5.232 -0.119 5.590 1.00 98.62 190 GLU A N 1
ATOM 1450 C CA . GLU A 1 190 ? 5.556 -0.182 4.170 1.00 98.62 190 GLU A CA 1
ATOM 1451 C C . GLU A 1 190 ? 7.069 -0.311 4.007 1.00 98.62 190 GLU A C 1
ATOM 1453 O O . GLU A 1 190 ? 7.830 0.453 4.601 1.00 98.62 190 GLU A O 1
ATOM 1458 N N . HIS A 1 191 ? 7.502 -1.296 3.221 1.00 98.69 191 HIS A N 1
ATOM 1459 C CA . HIS A 1 191 ? 8.913 -1.512 2.900 1.00 98.69 191 HIS A CA 1
ATOM 1460 C C . HIS A 1 191 ? 9.096 -1.873 1.435 1.00 98.69 191 HIS A C 1
ATOM 1462 O O . HIS A 1 191 ? 8.213 -2.449 0.797 1.00 98.69 191 HIS A O 1
ATOM 1468 N N . HIS A 1 192 ? 10.278 -1.553 0.918 1.00 98.50 192 HIS A N 1
ATOM 1469 C CA . HIS A 1 192 ? 10.723 -1.975 -0.400 1.00 98.50 192 HIS A CA 1
ATOM 1470 C C . HIS A 1 192 ? 12.196 -2.390 -0.376 1.00 98.50 192 HIS A C 1
ATOM 1472 O O . HIS A 1 192 ? 12.987 -1.869 0.410 1.00 98.50 192 HIS A O 1
ATOM 1478 N N . SER A 1 193 ? 12.578 -3.319 -1.250 1.00 98.06 193 SER A N 1
ATOM 1479 C CA . SER A 1 193 ? 13.959 -3.790 -1.400 1.00 98.06 193 SER A CA 1
ATOM 1480 C C . SER A 1 193 ? 14.196 -4.399 -2.789 1.00 98.06 193 SER A C 1
ATOM 1482 O O . SER A 1 193 ? 13.297 -4.452 -3.627 1.00 98.06 193 SER A O 1
ATOM 1484 N N . GLY A 1 194 ? 15.422 -4.864 -3.034 1.00 96.94 194 GLY A N 1
ATOM 1485 C CA . GLY A 1 194 ? 15.788 -5.670 -4.201 1.00 96.94 194 GLY A CA 1
ATOM 1486 C C . GLY A 1 194 ? 15.504 -7.172 -4.048 1.00 96.94 194 GLY A C 1
ATOM 1487 O O . GLY A 1 194 ? 15.682 -7.915 -5.010 1.00 96.94 194 GLY A O 1
ATOM 1488 N N . SER A 1 195 ? 15.061 -7.633 -2.873 1.00 98.12 195 SER A N 1
ATOM 1489 C CA . SER A 1 195 ? 14.709 -9.035 -2.602 1.00 98.12 195 SER A CA 1
ATOM 1490 C C . SER A 1 195 ? 13.475 -9.158 -1.706 1.00 98.12 195 SER A C 1
ATOM 1492 O O . SER A 1 195 ? 13.215 -8.290 -0.869 1.00 98.12 195 SER A O 1
ATOM 1494 N N . GLU A 1 196 ? 12.747 -10.263 -1.864 1.00 98.56 196 GLU A N 1
ATOM 1495 C CA . GLU A 1 196 ? 11.593 -10.630 -1.034 1.00 98.56 196 GLU A CA 1
ATOM 1496 C C . GLU A 1 196 ? 11.978 -10.748 0.443 1.00 98.56 196 GLU A C 1
ATOM 1498 O O . GLU A 1 196 ? 11.405 -10.070 1.291 1.00 98.56 196 GLU A O 1
ATOM 1503 N N . GLU A 1 197 ? 13.020 -11.535 0.727 1.00 98.62 197 GLU A N 1
ATOM 1504 C CA . GLU A 1 197 ? 13.507 -11.826 2.080 1.00 98.62 197 GLU A CA 1
ATOM 1505 C C . GLU A 1 197 ? 13.798 -10.550 2.880 1.00 98.62 197 GLU A C 1
ATOM 1507 O O . GLU A 1 197 ? 13.375 -10.423 4.028 1.00 98.62 197 GLU A O 1
ATOM 1512 N N . SER A 1 198 ? 14.446 -9.556 2.264 1.00 98.50 198 SER A N 1
ATOM 1513 C CA . SER A 1 198 ? 14.727 -8.291 2.943 1.00 98.50 198 SER A CA 1
ATOM 1514 C C . SER A 1 198 ? 13.462 -7.485 3.238 1.00 98.50 198 SER A C 1
ATOM 1516 O O . SER A 1 198 ? 13.396 -6.841 4.280 1.00 98.50 198 SER A O 1
ATOM 1518 N N . VAL A 1 199 ? 12.456 -7.495 2.353 1.00 98.81 199 VAL A N 1
ATOM 1519 C CA . VAL A 1 199 ? 11.173 -6.824 2.631 1.00 98.81 199 VAL A CA 1
ATOM 1520 C C . VAL A 1 199 ? 10.477 -7.495 3.811 1.00 98.81 199 VAL A C 1
ATOM 1522 O O . VAL A 1 199 ? 10.008 -6.809 4.717 1.00 98.81 199 VAL A O 1
ATOM 1525 N N . GLU A 1 200 ? 10.445 -8.826 3.830 1.00 98.75 200 GLU A N 1
ATOM 1526 C CA . GLU A 1 200 ? 9.833 -9.585 4.916 1.00 98.75 200 GLU A CA 1
ATOM 1527 C C . GLU A 1 200 ? 10.515 -9.350 6.269 1.00 98.75 200 GLU A C 1
ATOM 1529 O O . GLU A 1 200 ? 9.832 -9.136 7.273 1.00 98.75 200 GLU A O 1
ATOM 1534 N N . GLU A 1 201 ? 11.849 -9.355 6.297 1.00 98.62 201 GLU A N 1
ATOM 1535 C CA . GLU A 1 201 ? 12.631 -9.094 7.506 1.00 98.62 201 GLU A CA 1
ATOM 1536 C C . GLU A 1 201 ? 12.403 -7.665 8.019 1.00 98.62 201 GLU A C 1
ATOM 1538 O O . GLU A 1 201 ? 12.137 -7.459 9.205 1.00 98.62 201 GLU A O 1
ATOM 1543 N N . LEU A 1 202 ? 12.445 -6.667 7.128 1.00 98.75 202 LEU A N 1
ATOM 1544 C CA . LEU A 1 202 ? 12.213 -5.266 7.487 1.00 98.75 202 LEU A CA 1
ATOM 1545 C C . LEU A 1 202 ? 10.805 -5.036 8.049 1.00 98.75 202 LEU A C 1
ATOM 1547 O O . LEU A 1 202 ? 10.652 -4.269 9.009 1.00 98.75 202 LEU A O 1
ATOM 1551 N N . ILE A 1 203 ? 9.791 -5.701 7.482 1.00 98.75 203 ILE A N 1
ATOM 1552 C CA . ILE A 1 203 ? 8.414 -5.682 7.988 1.00 98.75 203 ILE A CA 1
ATOM 1553 C C . ILE A 1 203 ? 8.373 -6.181 9.434 1.00 98.75 203 ILE A C 1
ATOM 1555 O O . ILE A 1 203 ? 7.880 -5.468 10.313 1.00 98.75 203 ILE A O 1
ATOM 1559 N N . GLU A 1 204 ? 8.922 -7.369 9.686 1.00 98.31 204 GLU A N 1
ATOM 1560 C CA . GLU A 1 204 ? 8.877 -8.003 11.002 1.00 98.31 204 GLU A CA 1
ATOM 1561 C C . GLU A 1 204 ? 9.628 -7.167 12.046 1.00 98.31 204 GLU A C 1
ATOM 1563 O O . GLU A 1 204 ? 9.071 -6.818 13.089 1.00 98.31 204 GLU A O 1
ATOM 1568 N N . LEU A 1 205 ? 10.859 -6.747 11.734 1.00 98.38 205 LEU A N 1
ATOM 1569 C CA . LEU A 1 205 ? 11.660 -5.901 12.620 1.00 98.38 205 LEU A CA 1
ATOM 1570 C C . LEU A 1 205 ? 10.935 -4.597 12.965 1.00 98.38 205 LEU A C 1
ATOM 1572 O O . LEU A 1 205 ? 10.905 -4.197 14.129 1.00 98.38 205 LEU A O 1
ATOM 1576 N N . SER A 1 206 ? 10.316 -3.946 11.976 1.00 98.38 206 SER A N 1
ATOM 1577 C CA . SER A 1 206 ? 9.630 -2.666 12.177 1.00 98.38 206 SER A CA 1
ATOM 1578 C C . SER A 1 206 ? 8.387 -2.806 13.050 1.00 98.38 206 SER A C 1
ATOM 1580 O O . SER A 1 206 ? 8.180 -1.992 13.955 1.00 98.38 206 SER A O 1
ATOM 1582 N N . LEU A 1 207 ? 7.567 -3.833 12.814 1.00 97.75 207 LEU A N 1
ATOM 1583 C CA . LEU A 1 207 ? 6.363 -4.083 13.609 1.00 97.75 207 LEU A CA 1
ATOM 1584 C C . LEU A 1 207 ? 6.718 -4.447 15.051 1.00 97.75 207 LEU A C 1
ATOM 1586 O O . LEU A 1 207 ? 6.148 -3.856 15.973 1.00 97.75 207 LEU A O 1
ATOM 1590 N N . GLN A 1 208 ? 7.721 -5.307 15.262 1.00 95.69 208 GLN A N 1
ATOM 1591 C CA . GLN A 1 208 ? 8.228 -5.630 16.599 1.00 95.69 208 GLN A CA 1
ATOM 1592 C C . GLN A 1 208 ? 8.678 -4.372 17.350 1.00 95.69 208 GLN A C 1
ATOM 1594 O O . GLN A 1 208 ? 8.283 -4.140 18.495 1.00 95.69 208 GLN A O 1
ATOM 1599 N N . ASP A 1 209 ? 9.478 -3.527 16.707 1.00 97.12 209 ASP A N 1
ATOM 1600 C CA . ASP A 1 209 ? 9.976 -2.282 17.284 1.00 97.12 209 ASP A CA 1
ATOM 1601 C C . ASP A 1 209 ? 8.842 -1.307 17.640 1.00 97.12 209 ASP A C 1
ATOM 1603 O O . ASP A 1 209 ? 8.854 -0.654 18.690 1.00 97.12 209 ASP A O 1
ATOM 1607 N N . MET A 1 210 ? 7.835 -1.194 16.774 1.00 96.06 210 MET A N 1
ATOM 1608 C CA . MET A 1 210 ? 6.691 -0.311 16.984 1.00 96.06 210 MET A CA 1
ATOM 1609 C C . MET A 1 210 ? 5.719 -0.806 18.054 1.00 96.06 210 MET A C 1
ATOM 1611 O O . MET A 1 210 ? 5.165 0.032 18.778 1.00 96.06 210 MET A O 1
ATOM 1615 N N . ALA A 1 211 ? 5.527 -2.121 18.165 1.00 93.56 211 ALA A N 1
ATOM 1616 C CA . ALA A 1 211 ? 4.761 -2.753 19.233 1.00 93.56 211 ALA A CA 1
ATOM 1617 C C . ALA A 1 211 ? 5.469 -2.557 20.583 1.00 93.56 211 ALA A C 1
ATOM 1619 O O . ALA A 1 211 ? 4.884 -2.007 21.522 1.00 93.56 211 ALA A O 1
ATOM 1620 N N . ARG A 1 212 ? 6.780 -2.850 20.643 1.00 94.12 212 ARG A N 1
ATOM 1621 C CA . ARG A 1 212 ? 7.620 -2.645 21.838 1.00 94.12 212 ARG A CA 1
ATOM 1622 C C . ARG A 1 212 ? 7.583 -1.204 22.338 1.00 94.12 212 ARG A C 1
ATOM 1624 O O . ARG A 1 212 ? 7.354 -0.985 23.523 1.00 94.12 212 ARG A O 1
ATOM 1631 N N . ARG A 1 213 ? 7.740 -0.204 21.457 1.00 95.19 213 ARG A N 1
ATOM 1632 C CA . ARG A 1 213 ? 7.683 1.227 21.842 1.00 95.19 213 ARG A CA 1
ATOM 1633 C C . ARG A 1 213 ? 6.343 1.642 22.447 1.00 95.19 213 ARG A C 1
ATOM 1635 O O . ARG A 1 213 ? 6.297 2.603 23.210 1.00 95.19 213 ARG A O 1
ATOM 1642 N N . ARG A 1 214 ? 5.258 0.952 22.094 1.00 93.50 214 ARG A N 1
ATOM 1643 C CA . ARG A 1 214 ? 3.919 1.211 22.635 1.00 93.50 214 ARG A CA 1
ATOM 1644 C C . ARG A 1 214 ? 3.628 0.409 23.900 1.00 93.50 214 ARG A C 1
ATOM 1646 O O . ARG A 1 214 ? 2.625 0.701 24.544 1.00 93.50 214 ARG A O 1
ATOM 1653 N N . GLY A 1 215 ? 4.478 -0.560 24.253 1.00 92.81 215 GLY A N 1
ATOM 1654 C CA . GLY A 1 215 ? 4.235 -1.491 25.354 1.00 92.81 215 GLY A CA 1
ATOM 1655 C C . GLY A 1 215 ? 2.958 -2.305 25.143 1.00 92.81 215 GLY A C 1
ATOM 1656 O O . GLY A 1 215 ? 2.237 -2.555 26.104 1.00 92.81 215 GLY A O 1
ATOM 1657 N N . ARG A 1 216 ? 2.634 -2.626 23.884 1.00 88.50 216 ARG A N 1
ATOM 1658 C CA . ARG A 1 216 ? 1.389 -3.292 23.486 1.00 88.50 216 ARG A CA 1
ATOM 1659 C C . ARG A 1 216 ? 1.698 -4.542 22.684 1.00 88.50 216 ARG A C 1
ATOM 1661 O O . ARG A 1 216 ? 2.641 -4.543 21.894 1.00 88.50 216 ARG A O 1
ATOM 1668 N N . ASP A 1 217 ? 0.857 -5.543 22.874 1.00 89.38 217 ASP A N 1
ATOM 1669 C CA . ASP A 1 217 ? 0.726 -6.676 21.973 1.00 89.38 217 ASP A CA 1
ATOM 1670 C C . ASP A 1 217 ? -0.481 -6.410 21.064 1.00 89.38 217 ASP A C 1
ATOM 1672 O O . ASP A 1 217 ? -1.546 -6.035 21.550 1.00 89.38 217 ASP A O 1
ATOM 1676 N N . PHE A 1 218 ? -0.274 -6.518 19.756 1.00 89.50 218 PHE A N 1
ATOM 1677 C CA . PHE A 1 218 ? -1.299 -6.324 18.727 1.00 89.50 218 PHE A CA 1
ATOM 1678 C C . PHE A 1 218 ? -1.620 -7.649 18.019 1.00 89.50 218 PHE A C 1
ATOM 1680 O O . PHE A 1 218 ? -2.167 -7.641 16.921 1.00 89.50 218 PHE A O 1
ATOM 1687 N N . GLY A 1 219 ? -1.225 -8.782 18.606 1.00 90.75 219 GLY A N 1
ATOM 1688 C CA . GLY A 1 219 ? -1.407 -10.095 18.010 1.00 90.75 219 GLY A CA 1
ATOM 1689 C C . GLY A 1 219 ? -0.385 -10.405 16.907 1.00 90.75 219 GLY A C 1
ATOM 1690 O O . GLY A 1 219 ? 0.704 -9.823 16.871 1.00 90.75 219 GLY A O 1
ATOM 1691 N N . PRO A 1 220 ? -0.696 -11.374 16.028 1.00 94.44 220 PRO A N 1
ATOM 1692 C CA . PRO A 1 220 ? 0.245 -11.856 15.028 1.00 94.44 220 PRO A CA 1
ATOM 1693 C C . PRO A 1 220 ? 0.544 -10.813 13.946 1.00 94.44 220 PRO A C 1
ATOM 1695 O O . PRO A 1 220 ? -0.315 -10.028 13.542 1.00 94.44 220 PRO A O 1
ATOM 1698 N N . THR A 1 221 ? 1.768 -10.868 13.418 1.00 97.12 221 THR A N 1
ATOM 1699 C CA . THR A 1 221 ? 2.136 -10.151 12.196 1.00 97.12 221 THR A CA 1
ATOM 1700 C C . THR A 1 221 ? 1.468 -10.797 10.987 1.00 97.12 221 THR A C 1
ATOM 1702 O O . THR A 1 221 ? 1.597 -11.998 10.743 1.00 97.12 221 THR A O 1
ATOM 1705 N N . HIS A 1 222 ? 0.829 -9.968 10.176 1.00 98.31 222 HIS A N 1
ATOM 1706 C CA . HIS A 1 222 ? 0.387 -10.289 8.830 1.00 98.31 222 HIS A CA 1
ATOM 1707 C C . HIS A 1 222 ? 1.229 -9.512 7.818 1.00 98.31 222 HIS A C 1
ATOM 1709 O O . HIS A 1 222 ? 1.739 -8.431 8.117 1.00 98.31 222 HIS A O 1
ATOM 1715 N N . LYS A 1 223 ? 1.385 -10.051 6.609 1.00 98.50 223 LYS A N 1
ATOM 1716 C CA . LYS A 1 223 ? 2.129 -9.390 5.536 1.00 98.50 223 LYS A CA 1
ATOM 1717 C C . LYS A 1 223 ? 1.654 -9.839 4.164 1.00 98.50 223 LYS A C 1
ATOM 1719 O O . LYS A 1 223 ? 1.169 -10.958 4.005 1.00 98.50 223 LYS A O 1
ATOM 1724 N N . ILE A 1 224 ? 1.845 -8.970 3.180 1.00 98.62 224 ILE A N 1
ATOM 1725 C CA . ILE A 1 224 ? 1.790 -9.302 1.761 1.00 98.62 224 ILE A CA 1
ATOM 1726 C C . ILE A 1 224 ? 2.980 -8.643 1.066 1.00 98.62 224 ILE A C 1
ATOM 1728 O O . ILE A 1 224 ? 3.310 -7.487 1.343 1.00 98.62 224 ILE A O 1
ATOM 1732 N N . VAL A 1 225 ? 3.640 -9.390 0.188 1.00 98.69 225 VAL A N 1
ATOM 1733 C CA . VAL A 1 225 ? 4.843 -8.958 -0.524 1.00 98.69 225 VAL A CA 1
ATOM 1734 C C . VAL A 1 225 ? 4.683 -9.318 -1.994 1.00 98.69 225 VAL A C 1
ATOM 1736 O O . VAL A 1 225 ? 4.104 -10.349 -2.328 1.00 98.69 225 VAL A O 1
ATOM 1739 N N . VAL A 1 226 ? 5.156 -8.443 -2.875 1.00 98.81 226 VAL A N 1
ATOM 1740 C CA . VAL A 1 226 ? 5.105 -8.635 -4.322 1.00 98.81 226 VAL A CA 1
ATOM 1741 C C . VAL A 1 226 ? 6.412 -8.183 -4.959 1.00 98.81 226 VAL A C 1
ATOM 1743 O O . VAL A 1 226 ? 7.024 -7.206 -4.521 1.00 98.81 226 VAL A O 1
ATOM 1746 N N . GLY A 1 227 ? 6.840 -8.914 -5.986 1.00 98.62 227 GLY A N 1
ATOM 1747 C CA . GLY A 1 227 ? 8.095 -8.696 -6.691 1.00 98.62 227 GLY A CA 1
ATOM 1748 C C . GLY A 1 227 ? 7.903 -8.600 -8.197 1.00 98.62 227 GLY A C 1
ATOM 1749 O O . GLY A 1 227 ? 7.094 -9.325 -8.773 1.00 98.62 227 GLY A O 1
ATOM 1750 N N . ALA A 1 228 ? 8.676 -7.731 -8.840 1.00 98.44 228 ALA A N 1
ATOM 1751 C CA . ALA A 1 228 ? 8.756 -7.619 -10.289 1.00 98.44 228 ALA A CA 1
ATOM 1752 C C . ALA A 1 228 ? 10.219 -7.633 -10.749 1.00 98.44 228 ALA A C 1
ATOM 1754 O O . ALA A 1 228 ? 11.084 -7.013 -10.128 1.00 98.44 228 ALA A O 1
ATOM 1755 N N . HIS A 1 229 ? 10.495 -8.317 -11.860 1.00 98.12 229 HIS A N 1
ATOM 1756 C CA . HIS A 1 229 ? 11.834 -8.426 -12.441 1.00 98.12 229 HIS A CA 1
ATOM 1757 C C . HIS A 1 229 ? 11.913 -7.640 -13.750 1.00 98.12 229 HIS A C 1
ATOM 1759 O O . HIS A 1 229 ? 11.127 -7.870 -14.670 1.00 98.12 229 HIS A O 1
ATOM 1765 N N . CYS A 1 230 ? 12.884 -6.735 -13.859 1.00 97.81 230 CYS A N 1
ATOM 1766 C CA . CYS A 1 230 ? 13.112 -5.983 -15.084 1.00 97.81 230 CYS A CA 1
ATOM 1767 C C . CYS A 1 230 ? 13.820 -6.872 -16.115 1.00 97.81 230 CYS A C 1
ATOM 1769 O O . CYS A 1 230 ? 15.002 -7.198 -15.980 1.00 97.81 230 CYS A O 1
ATOM 1771 N N . VAL A 1 231 ? 13.097 -7.268 -17.164 1.00 95.94 231 VAL A N 1
ATOM 1772 C CA . VAL A 1 231 ? 13.675 -7.999 -18.301 1.00 95.94 231 VAL A CA 1
ATOM 1773 C C . VAL A 1 231 ? 14.026 -7.018 -19.415 1.00 95.94 231 VAL A C 1
ATOM 1775 O O . VAL A 1 231 ? 15.203 -6.810 -19.700 1.00 95.94 231 VAL A O 1
ATOM 1778 N N . ASP A 1 232 ? 13.018 -6.385 -20.017 1.00 94.25 232 ASP A N 1
ATOM 1779 C CA . ASP A 1 232 ? 13.183 -5.533 -21.205 1.00 94.25 232 ASP A CA 1
ATOM 1780 C C . ASP A 1 232 ? 12.603 -4.122 -21.038 1.00 94.25 232 ASP A C 1
ATOM 1782 O O . ASP A 1 232 ? 12.749 -3.278 -21.924 1.00 94.25 232 ASP A O 1
ATOM 1786 N N . SER A 1 233 ? 11.895 -3.854 -19.944 1.00 96.94 233 SER A N 1
ATOM 1787 C CA . SER A 1 233 ? 11.222 -2.580 -19.687 1.00 96.94 233 SER A CA 1
ATOM 1788 C C . SER A 1 233 ? 11.118 -2.334 -18.184 1.00 96.94 233 SER A C 1
ATOM 1790 O O . SER A 1 233 ? 11.052 -3.316 -17.440 1.00 96.94 233 SER A O 1
ATOM 1792 N N . PRO A 1 234 ? 11.086 -1.059 -17.746 1.00 98.56 234 PRO A N 1
ATOM 1793 C CA . PRO A 1 234 ? 10.804 -0.702 -16.365 1.00 98.56 234 PRO A CA 1
ATOM 1794 C C . PRO A 1 234 ? 9.603 -1.451 -15.793 1.00 98.56 234 PRO A C 1
ATOM 1796 O O . PRO A 1 234 ? 8.574 -1.599 -16.460 1.00 98.56 234 PRO A O 1
ATOM 1799 N N . VAL A 1 235 ? 9.741 -1.889 -14.546 1.00 98.81 235 VAL A N 1
ATOM 1800 C CA . VAL A 1 235 ? 8.697 -2.583 -13.792 1.00 98.81 235 VAL A CA 1
ATOM 1801 C C . VAL A 1 235 ? 8.433 -1.894 -12.461 1.00 98.81 235 VAL A C 1
ATOM 1803 O O . VAL A 1 235 ? 9.328 -1.269 -11.891 1.00 98.81 235 VAL A O 1
ATOM 1806 N N . CYS A 1 236 ? 7.214 -2.060 -11.958 1.00 98.81 236 CYS A N 1
ATOM 1807 C CA . CYS A 1 236 ? 6.785 -1.609 -10.644 1.00 98.81 236 CYS A CA 1
ATOM 1808 C C . CYS A 1 236 ? 6.176 -2.777 -9.863 1.00 98.81 236 CYS A C 1
ATOM 1810 O O . CYS A 1 236 ? 5.373 -3.534 -10.403 1.00 98.81 236 CYS A O 1
ATOM 1812 N N . ALA A 1 237 ? 6.518 -2.886 -8.584 1.00 98.88 237 ALA A N 1
ATOM 1813 C CA . ALA A 1 237 ? 5.850 -3.727 -7.601 1.00 98.88 237 ALA A CA 1
ATOM 1814 C C . ALA A 1 237 ? 5.051 -2.828 -6.644 1.00 98.88 237 ALA A C 1
ATOM 1816 O O . ALA A 1 237 ? 5.595 -1.847 -6.130 1.00 98.88 237 ALA A O 1
ATOM 1817 N N . LEU A 1 238 ? 3.773 -3.139 -6.423 1.00 98.88 238 LEU A N 1
ATOM 1818 C CA . LEU A 1 238 ? 2.839 -2.341 -5.626 1.00 98.88 238 LEU A CA 1
ATOM 1819 C C . LEU A 1 238 ? 2.113 -3.217 -4.605 1.00 98.88 238 LEU A C 1
ATOM 1821 O O . LEU A 1 238 ? 1.417 -4.157 -4.980 1.00 98.88 238 LEU A O 1
ATOM 1825 N N . ALA A 1 239 ? 2.185 -2.840 -3.331 1.00 98.81 239 ALA A N 1
ATOM 1826 C CA . ALA A 1 239 ? 1.282 -3.309 -2.286 1.00 98.81 239 ALA A CA 1
ATOM 1827 C C . ALA A 1 239 ? 0.502 -2.110 -1.734 1.00 98.81 239 ALA A C 1
ATOM 1829 O O . ALA A 1 239 ? 1.104 -1.102 -1.370 1.00 98.81 239 ALA A O 1
ATOM 1830 N N . ILE A 1 240 ? -0.827 -2.192 -1.674 1.00 98.69 240 ILE A N 1
ATOM 1831 C CA . ILE A 1 240 ? -1.683 -1.074 -1.258 1.00 98.69 240 ILE A CA 1
ATOM 1832 C C . ILE A 1 240 ? -2.815 -1.548 -0.345 1.00 98.69 240 ILE A C 1
ATOM 1834 O O . ILE A 1 240 ? -3.499 -2.527 -0.635 1.00 98.69 240 ILE A O 1
ATOM 1838 N N . ALA A 1 241 ? -3.007 -0.838 0.763 1.00 98.56 241 ALA A N 1
ATOM 1839 C CA . ALA A 1 241 ? -4.125 -0.984 1.683 1.00 98.56 241 ALA A CA 1
ATOM 1840 C C . ALA A 1 241 ? -5.079 0.197 1.492 1.00 98.56 241 ALA A C 1
ATOM 1842 O O . ALA A 1 241 ? -4.681 1.354 1.622 1.00 98.56 241 ALA A O 1
ATOM 1843 N N . THR A 1 242 ? -6.336 -0.090 1.180 1.00 97.94 242 THR A N 1
ATOM 1844 C CA . THR A 1 242 ? -7.353 0.903 0.812 1.00 97.94 242 THR A CA 1
ATOM 1845 C C . THR A 1 242 ? -8.371 1.058 1.931 1.00 97.94 242 THR A C 1
ATOM 1847 O O . THR A 1 242 ? -8.951 0.074 2.374 1.00 97.94 242 THR A O 1
ATOM 1850 N N . TYR A 1 243 ? -8.555 2.285 2.416 1.00 96.94 243 TYR A N 1
ATOM 1851 C CA . TYR A 1 243 ? -9.387 2.589 3.583 1.00 96.94 243 TYR A CA 1
ATOM 1852 C C . TYR A 1 243 ? -10.791 3.018 3.181 1.00 96.94 243 TYR A C 1
ATOM 1854 O O . TYR A 1 243 ? -11.776 2.512 3.703 1.00 96.94 243 TYR A O 1
ATOM 1862 N N . ALA A 1 244 ? -10.884 4.007 2.297 1.00 94.81 244 ALA A N 1
ATOM 1863 C CA . ALA A 1 244 ? -12.158 4.590 1.913 1.00 94.81 244 ALA A CA 1
ATOM 1864 C C . ALA A 1 244 ? -12.044 5.297 0.569 1.00 94.81 244 ALA A C 1
ATOM 1866 O O . ALA A 1 244 ? -10.994 5.853 0.231 1.00 94.81 244 ALA A O 1
ATOM 1867 N N . VAL A 1 245 ? -13.164 5.313 -0.146 1.00 95.50 245 VAL A N 1
ATOM 1868 C CA . VAL A 1 245 ? -13.375 6.125 -1.340 1.00 95.50 245 VAL A CA 1
ATOM 1869 C C . VAL A 1 245 ? -14.251 7.314 -0.966 1.00 95.50 245 VAL A C 1
ATOM 1871 O O . VAL A 1 245 ? -15.266 7.152 -0.289 1.00 95.50 245 VAL A O 1
ATOM 1874 N N . GLU A 1 246 ? -13.875 8.511 -1.407 1.00 94.69 246 GLU A N 1
ATOM 1875 C CA . GLU A 1 246 ? -14.672 9.721 -1.223 1.00 94.69 246 GLU A CA 1
ATOM 1876 C C . GLU A 1 246 ? -14.745 10.533 -2.519 1.00 94.69 246 GLU A C 1
ATOM 1878 O O . GLU A 1 246 ? -13.726 10.962 -3.068 1.00 94.69 246 GLU A O 1
ATOM 1883 N N . SER A 1 247 ? -15.959 10.825 -2.980 1.00 92.69 247 SER A N 1
ATOM 1884 C CA . SER A 1 247 ? -16.157 11.700 -4.134 1.00 92.69 247 SER A CA 1
ATOM 1885 C C . SER A 1 247 ? -15.873 13.168 -3.805 1.00 92.69 247 SER A C 1
ATOM 1887 O O . SER A 1 247 ? -15.983 13.621 -2.666 1.00 92.69 247 SER A O 1
ATOM 1889 N N . TRP A 1 248 ? -15.562 13.974 -4.822 1.00 88.44 248 TRP A N 1
ATOM 1890 C CA . TRP A 1 248 ? -15.268 15.411 -4.669 1.00 88.44 248 TRP A CA 1
ATOM 1891 C C . TRP A 1 248 ? -16.474 16.289 -4.278 1.00 88.44 248 TRP A C 1
ATOM 1893 O O . TRP A 1 248 ? -16.353 17.511 -4.225 1.00 88.44 248 TRP A O 1
ATOM 1903 N N . GLY A 1 249 ? -17.646 15.702 -4.017 1.00 76.94 249 GLY A N 1
ATOM 1904 C CA . GLY A 1 249 ? -18.807 16.424 -3.488 1.00 76.94 249 GLY A CA 1
ATOM 1905 C C . GLY A 1 249 ? -19.350 17.531 -4.396 1.00 76.94 249 GLY A C 1
ATOM 1906 O O . GLY A 1 249 ? -20.011 18.449 -3.916 1.00 76.94 249 GLY A O 1
ATOM 1907 N N . THR A 1 250 ? -19.096 17.474 -5.705 1.00 66.25 250 THR A N 1
ATOM 1908 C CA . THR A 1 250 ? -19.675 18.436 -6.649 1.00 66.25 250 THR A CA 1
ATOM 1909 C C . THR A 1 250 ? -20.914 17.813 -7.273 1.00 66.25 250 THR A C 1
ATOM 1911 O O . THR A 1 250 ? -20.816 16.802 -7.965 1.00 66.25 250 THR A O 1
ATOM 1914 N N . ALA A 1 251 ? -22.086 18.414 -7.049 1.00 54.03 251 ALA A N 1
ATOM 1915 C CA . ALA A 1 251 ? -23.236 18.174 -7.908 1.00 54.03 251 ALA A CA 1
ATOM 1916 C C . ALA A 1 251 ? -22.798 18.513 -9.339 1.00 54.03 251 ALA A C 1
ATOM 1918 O O . ALA A 1 251 ? -22.655 19.687 -9.680 1.00 54.03 251 ALA A O 1
ATOM 1919 N N . ARG A 1 252 ? -22.499 17.489 -10.144 1.00 51.53 252 ARG A N 1
ATOM 1920 C CA . ARG A 1 252 ? -22.264 17.657 -11.576 1.00 51.53 252 ARG A CA 1
ATOM 1921 C C . ARG A 1 252 ? -23.587 18.178 -12.153 1.00 51.53 252 ARG A C 1
ATOM 1923 O O . ARG A 1 252 ? -24.564 17.432 -12.215 1.00 51.53 252 ARG A O 1
ATOM 1930 N N . GLY A 1 253 ? -23.644 19.488 -12.400 1.00 41.81 253 GLY A N 1
ATOM 1931 C CA . GLY A 1 253 ? -24.765 20.161 -13.062 1.00 41.81 253 GLY A CA 1
ATOM 1932 C C . GLY A 1 253 ? -24.910 19.727 -14.511 1.00 41.81 253 GLY A C 1
ATOM 1933 O O . GLY A 1 253 ? -23.884 19.332 -15.108 1.00 41.81 253 GLY A O 1
#

Radius of gyration: 29.28 Å; chains: 1; bounding box: 93×52×84 Å

Organism: NCBI:txid2590901

Secondary structure (DSSP, 8-state):
--PPPPP-PPP----------------------------------------------PPPPP---------------------PPPP-----SS-EEEEEEEEEEE-SSHHHHHHHHHHHTT-TTSEEEE--SEEPSSEEEEE--PPP---TT-EEEEEEEEEEE-STT-EEEEEEEEEEETTTEEEEEEEEESSHHHHHHHHHHHHHHHHHHHT----S-EEEEEEEE-SSS-EEEEEEEEEEEE-------

Sequence (253 aa):
MTRQPASRVRAISVRARMLESSSTTRARGDVIRYLRDPRSGDSASRCARCSAYRPERRAAVPLDRVAHDKTASARRVRRDARRSPVPDVQPDEGRLRITVRTATGSGRTPISAFDDALHGANVADFNLIALSSVVPPRTDVVVADEPLPAEHGDKLYCVMATANAELRGESAWAGLGWVYDEELGGLFVEHHSGSEESVEELIELSLQDMARRRGRDFGPTHKIVVGAHCVDSPVCALAIATYAVESWGTARG